Protein AF-A0A7S2GD21-F1 (afdb_monomer_lite)

pLDDT: mean 76.86, std 24.94, range [31.45, 98.62]

Secondary structure (DSSP, 8-state):
---PPPPPPPPPPPP--PPPPPPPPPPPP-----------TT-----------------S------SSTTTTGGGTS------------------S-PPPPPPHHHHHHHHHHHHHHHHHHHHHHHHHHHHHHHHHHHHHHHHHHHHHHHHHHHHHHHHHHHHHHHHHHHHHHHHHHHHHHHHHHHHHHHHHHHHHHHHHHHHHHHHHHHHHHHHHHHHHHHHHHHHHHHHHHHHHHHHHHHHHTT-

Radius of gyration: 64.69 Å; chains: 1; bounding box: 125×74×190 Å

Foldseek 3Di:
DDDDDDDDDDDDDDPDDDDPDDDDDDDDDPPDPPPDCPPPVPDPDDDDDPPDDDDDDPDDDDDPPPPDPVVVVVPPDDDDDPDDPPCPPDDPPPPPPDDDPDDPVVVVVVVVVVVVVVVVVVVVVVVVVVVVVVVVVVVVVVVVVVVVVVVVVVVVVVVVVVVVVVVVVVVVVVVVVVVVVVVVVV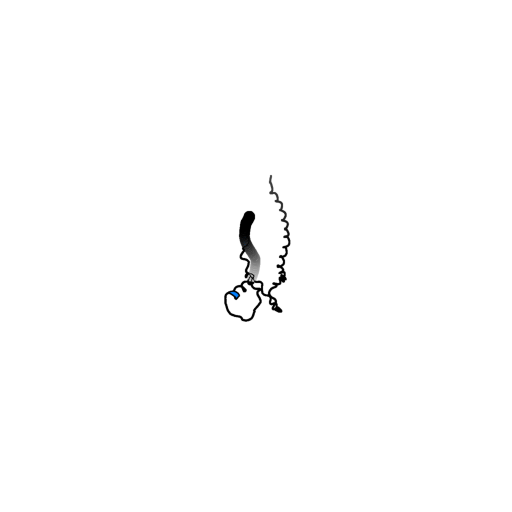VVVVVVVVVVVVVVVVVVVVVVVVVVVVVVVVVVVVVVVVVVVVVVVVVVVVVVVVVVVVD

Structure (mmCIF, N/CA/C/O backbone):
data_AF-A0A7S2GD21-F1
#
_entry.id   AF-A0A7S2GD21-F1
#
loop_
_atom_site.group_PDB
_atom_site.id
_atom_site.type_symbol
_atom_site.label_atom_id
_atom_site.label_alt_id
_atom_site.label_comp_id
_atom_site.label_asym_id
_atom_site.label_entity_id
_atom_site.label_seq_id
_atom_site.pdbx_PDB_ins_code
_atom_site.Cartn_x
_atom_site.Cartn_y
_atom_site.Cartn_z
_atom_site.occupancy
_atom_site.B_iso_or_equiv
_atom_site.auth_seq_id
_atom_site.auth_comp_id
_atom_site.auth_asym_id
_atom_site.auth_atom_id
_atom_site.pdbx_PDB_model_num
ATOM 1 N N . SER A 1 1 ? 5.387 38.180 21.134 1.00 51.25 1 SER A N 1
ATOM 2 C CA . SER A 1 1 ? 5.807 38.191 19.721 1.00 51.25 1 SER A CA 1
ATOM 3 C C . SER A 1 1 ? 5.868 36.769 19.200 1.00 51.25 1 SER A C 1
ATOM 5 O O . SER A 1 1 ? 6.850 36.080 19.433 1.00 51.25 1 SER A O 1
ATOM 7 N N . SER A 1 2 ? 4.778 36.293 18.600 1.00 45.91 2 SER A N 1
ATOM 8 C CA . SER A 1 2 ? 4.628 34.926 18.090 1.00 45.91 2 SER A CA 1
ATOM 9 C C . SER A 1 2 ? 4.586 34.954 16.564 1.00 45.91 2 SER A C 1
ATOM 11 O O . SER A 1 2 ? 3.575 35.303 15.957 1.00 45.91 2 SER A O 1
ATOM 13 N N . SER A 1 3 ? 5.708 34.603 15.943 1.00 60.44 3 SER A N 1
ATOM 14 C CA . SER A 1 3 ? 5.817 34.430 14.496 1.00 60.44 3 SER A CA 1
ATOM 15 C C . SER A 1 3 ? 5.179 33.095 14.113 1.00 60.44 3 SER A C 1
ATOM 17 O O . SER A 1 3 ? 5.802 32.042 14.232 1.00 60.44 3 SER A O 1
ATOM 19 N N . GLY A 1 4 ? 3.908 33.134 13.714 1.00 56.34 4 GLY A N 1
ATOM 20 C CA . GLY A 1 4 ? 3.199 31.971 13.184 1.00 56.34 4 GLY A CA 1
ATOM 21 C C . GLY A 1 4 ? 3.795 31.500 11.846 1.00 56.34 4 GLY A C 1
ATOM 22 O O . GLY A 1 4 ? 4.263 32.329 11.060 1.00 56.34 4 GLY A O 1
ATOM 23 N N . PRO A 1 5 ? 3.800 30.184 11.569 1.00 62.59 5 PRO A N 1
ATOM 24 C CA . PRO A 1 5 ? 4.332 29.634 10.327 1.00 62.59 5 PRO A CA 1
ATOM 25 C C . PRO A 1 5 ? 3.480 30.071 9.129 1.00 62.59 5 PRO A C 1
ATOM 27 O O . PRO A 1 5 ? 2.259 29.919 9.126 1.00 62.59 5 PRO A O 1
ATOM 30 N N . GLN A 1 6 ? 4.133 30.617 8.100 1.00 60.12 6 GLN A N 1
ATOM 31 C CA . GLN A 1 6 ? 3.458 31.031 6.873 1.00 60.12 6 GLN A CA 1
ATOM 32 C C . GLN A 1 6 ? 2.960 29.824 6.053 1.00 60.12 6 GLN A C 1
ATOM 34 O O . GLN A 1 6 ? 3.672 28.820 5.940 1.00 60.12 6 GLN A O 1
ATOM 39 N N . PRO A 1 7 ? 1.770 29.920 5.431 1.00 60.91 7 PRO A N 1
ATOM 40 C CA . PRO A 1 7 ? 1.244 28.889 4.547 1.00 60.91 7 PRO A CA 1
ATOM 41 C C . PRO A 1 7 ? 2.058 28.827 3.248 1.00 60.91 7 PRO A C 1
ATOM 43 O O . PRO A 1 7 ? 2.243 29.824 2.553 1.00 60.91 7 PRO A O 1
ATOM 46 N N . ARG A 1 8 ? 2.542 27.630 2.899 1.00 60.91 8 ARG A N 1
ATOM 47 C CA . ARG A 1 8 ? 3.181 27.376 1.603 1.00 60.91 8 ARG A CA 1
ATOM 48 C C . ARG A 1 8 ? 2.111 27.321 0.514 1.00 60.91 8 ARG A C 1
ATOM 50 O O . ARG A 1 8 ? 1.242 26.453 0.546 1.00 60.91 8 ARG A O 1
ATOM 57 N N . SER A 1 9 ? 2.207 28.235 -0.449 1.00 62.72 9 SER A N 1
ATOM 58 C CA . SER A 1 9 ? 1.387 28.271 -1.660 1.00 62.72 9 SER A CA 1
ATOM 59 C C . SER A 1 9 ? 1.381 26.916 -2.370 1.00 62.72 9 SER A C 1
ATOM 61 O O . SER A 1 9 ? 2.433 26.373 -2.714 1.00 62.72 9 SER A O 1
ATOM 63 N N . ALA A 1 10 ? 0.180 26.382 -2.588 1.00 54.50 10 ALA A N 1
ATOM 64 C CA . ALA A 1 10 ? -0.052 25.169 -3.354 1.00 54.50 10 ALA A CA 1
ATOM 65 C C . ALA A 1 10 ? 0.430 25.371 -4.798 1.00 54.50 10 ALA A C 1
ATOM 67 O O . ALA A 1 10 ? -0.074 26.225 -5.527 1.00 54.50 10 ALA A O 1
ATOM 68 N N . ALA A 1 11 ? 1.438 24.596 -5.194 1.00 62.72 11 ALA A N 1
ATOM 69 C CA . ALA A 1 11 ? 1.959 24.592 -6.549 1.00 62.72 11 ALA A CA 1
ATOM 70 C C . ALA A 1 11 ? 0.881 24.101 -7.527 1.00 62.72 11 ALA A C 1
ATOM 72 O O . ALA A 1 11 ? 0.296 23.032 -7.344 1.00 62.72 11 ALA A O 1
ATOM 73 N N . SER A 1 12 ? 0.630 24.890 -8.571 1.00 61.72 12 SER A N 1
ATOM 74 C CA . SER A 1 12 ? -0.295 24.560 -9.654 1.00 61.72 12 SER A CA 1
ATOM 75 C C . SER A 1 12 ? 0.037 23.198 -10.290 1.00 61.72 12 SER A C 1
ATOM 77 O O . SER A 1 12 ? 1.213 22.906 -10.527 1.00 61.72 12 SER A O 1
ATOM 79 N N . PRO A 1 13 ? -0.970 22.366 -10.618 1.00 65.31 13 PRO A N 1
ATOM 80 C CA . PRO A 1 13 ? -0.744 21.055 -11.215 1.00 65.31 13 PRO A CA 1
ATOM 81 C C . PRO A 1 13 ? -0.120 21.179 -12.617 1.00 65.31 13 PRO A C 1
ATOM 83 O O . PRO A 1 13 ? -0.496 22.070 -13.390 1.00 65.31 13 PRO A O 1
ATOM 86 N N . PRO A 1 14 ? 0.816 20.288 -12.994 1.00 66.44 14 PRO A N 1
ATOM 87 C CA . PRO A 1 14 ? 1.427 20.323 -14.314 1.00 66.44 14 PRO A CA 1
ATOM 88 C C . PRO A 1 14 ? 0.379 20.025 -15.391 1.00 66.44 14 PRO A C 1
ATOM 90 O O . PRO A 1 14 ? -0.316 19.006 -15.359 1.00 66.44 14 PRO A O 1
ATOM 93 N N . ARG A 1 15 ? 0.282 20.917 -16.383 1.00 61.75 15 ARG A N 1
ATOM 94 C CA . ARG A 1 15 ? -0.528 20.711 -17.590 1.00 61.75 15 ARG A CA 1
ATOM 95 C C . ARG A 1 15 ? -0.093 19.411 -18.275 1.00 61.75 15 ARG A C 1
ATOM 97 O O . ARG A 1 15 ? 1.054 19.287 -18.706 1.00 61.75 15 ARG A O 1
ATOM 104 N N . ARG A 1 16 ? -1.024 18.458 -18.406 1.00 59.78 16 ARG A N 1
ATOM 105 C CA . ARG A 1 16 ? -0.878 17.257 -19.243 1.00 59.78 16 ARG A CA 1
ATOM 106 C C . ARG A 1 16 ? -0.488 17.689 -20.659 1.00 59.78 16 ARG A C 1
ATOM 108 O O . ARG A 1 16 ? -1.300 18.268 -21.375 1.00 59.78 16 ARG A O 1
ATOM 115 N N . ARG A 1 17 ? 0.752 17.405 -21.065 1.00 61.22 17 ARG A N 1
ATOM 116 C CA . ARG A 1 17 ? 1.150 17.456 -22.475 1.00 61.22 17 ARG A CA 1
ATOM 117 C C . ARG A 1 17 ? 0.470 16.293 -23.185 1.00 61.22 17 ARG A C 1
ATOM 119 O O . ARG A 1 17 ? 0.849 15.140 -22.996 1.00 61.22 17 ARG A O 1
ATOM 126 N N . SER A 1 18 ? -0.550 16.612 -23.970 1.00 52.28 18 SER A N 1
ATOM 127 C CA . SER A 1 18 ? -1.154 15.713 -24.947 1.00 52.28 18 SER A CA 1
ATOM 128 C C . SER A 1 18 ? -0.050 15.177 -25.856 1.00 52.28 18 SER A C 1
ATOM 130 O O . SER A 1 18 ? 0.642 15.949 -26.521 1.00 52.28 18 SER A O 1
ATOM 132 N N . SER A 1 19 ? 0.171 13.866 -25.836 1.00 53.19 19 SER A N 1
ATOM 133 C CA . SER A 1 19 ? 1.100 13.215 -26.755 1.00 53.19 19 SER A CA 1
ATOM 134 C C . SER A 1 19 ? 0.619 13.442 -28.195 1.00 53.19 19 SER A C 1
ATOM 136 O O . SER A 1 19 ? -0.579 13.291 -28.445 1.00 53.19 19 SER A O 1
ATOM 138 N N . PRO A 1 20 ? 1.499 13.806 -29.144 1.00 63.81 20 PRO A N 1
ATOM 139 C CA . PRO A 1 20 ? 1.108 13.893 -30.544 1.00 63.81 20 PRO A CA 1
ATOM 140 C C . PRO A 1 20 ? 0.661 12.508 -31.051 1.00 63.81 20 PRO A C 1
ATOM 142 O O . PRO A 1 20 ? 1.196 11.490 -30.594 1.00 63.81 20 PRO A O 1
ATOM 145 N N . PRO A 1 21 ? -0.323 12.442 -31.966 1.00 59.91 21 PRO A N 1
ATOM 146 C CA . PRO A 1 21 ? -0.794 11.180 -32.522 1.00 59.91 21 PRO A CA 1
ATOM 147 C C . PRO A 1 21 ? 0.364 10.437 -33.198 1.00 59.91 21 PRO A C 1
ATOM 149 O O . PRO A 1 21 ? 1.167 11.033 -33.917 1.00 59.91 21 PRO A O 1
ATOM 152 N N . ARG A 1 22 ? 0.463 9.126 -32.943 1.00 64.81 22 ARG A N 1
ATOM 153 C CA . ARG A 1 22 ? 1.437 8.249 -33.606 1.00 64.81 22 ARG A CA 1
ATOM 154 C C . ARG A 1 22 ? 1.223 8.327 -35.115 1.00 64.81 22 ARG A C 1
ATOM 156 O O . ARG A 1 22 ? 0.133 8.019 -35.590 1.00 64.81 22 ARG A O 1
ATOM 163 N N . SER A 1 23 ? 2.269 8.695 -35.850 1.00 66.81 23 SER A N 1
ATOM 164 C CA . SER A 1 23 ? 2.296 8.577 -37.306 1.00 66.81 23 SER A CA 1
ATOM 165 C C . SER A 1 23 ? 1.925 7.144 -37.713 1.00 66.81 23 SER A C 1
ATOM 167 O O . SER A 1 23 ? 2.427 6.199 -37.089 1.00 66.81 23 SER A O 1
ATOM 169 N N . PRO A 1 24 ? 1.056 6.951 -38.720 1.00 67.31 24 PRO A N 1
ATOM 170 C CA . PRO A 1 24 ? 0.731 5.619 -39.207 1.00 67.31 24 PRO A CA 1
ATOM 171 C C . PRO A 1 24 ? 1.996 4.925 -39.740 1.00 67.31 24 PRO A C 1
ATOM 173 O O . PRO A 1 24 ? 2.905 5.599 -40.238 1.00 67.31 24 PRO A O 1
ATOM 176 N N . PRO A 1 25 ? 2.085 3.588 -39.630 1.00 58.72 25 PRO A N 1
ATOM 177 C CA . PRO A 1 25 ? 3.208 2.843 -40.182 1.00 58.72 25 PRO A CA 1
ATOM 178 C C . PRO A 1 25 ? 3.296 3.058 -41.704 1.00 58.72 25 PRO A C 1
ATOM 180 O O . PRO A 1 25 ? 2.260 3.194 -42.363 1.00 58.72 25 PRO A O 1
ATOM 183 N N . PRO A 1 26 ? 4.511 3.091 -42.280 1.00 53.09 26 PRO A N 1
ATOM 184 C CA . PRO A 1 26 ? 4.675 3.216 -43.721 1.00 53.09 26 PRO A CA 1
ATOM 185 C C . PRO A 1 26 ? 4.007 2.031 -44.442 1.00 53.09 26 PRO A C 1
ATOM 187 O O . PRO A 1 26 ? 4.029 0.909 -43.924 1.00 53.09 26 PRO A O 1
ATOM 190 N N . PRO A 1 27 ? 3.415 2.249 -45.631 1.00 49.94 27 PRO A N 1
ATOM 191 C CA . PRO A 1 27 ? 2.829 1.166 -46.408 1.00 49.94 27 PRO A CA 1
ATOM 192 C C . PRO A 1 27 ? 3.905 0.140 -46.808 1.00 49.94 27 PRO A C 1
ATOM 194 O O . PRO A 1 27 ? 5.068 0.512 -47.000 1.00 49.94 27 PRO A O 1
ATOM 197 N N . PRO A 1 28 ? 3.540 -1.146 -46.968 1.00 42.38 28 PRO A N 1
ATOM 198 C CA . PRO A 1 28 ? 4.475 -2.161 -47.435 1.00 42.38 28 PRO A CA 1
ATOM 199 C C . PRO A 1 28 ? 5.015 -1.791 -48.828 1.00 42.38 28 PRO A C 1
ATOM 201 O O . PRO A 1 28 ? 4.283 -1.207 -49.638 1.00 42.38 28 PRO A O 1
ATOM 204 N N . PRO A 1 29 ? 6.279 -2.129 -49.139 1.00 41.91 29 PRO A N 1
ATOM 205 C CA . PRO A 1 29 ? 6.869 -1.828 -50.434 1.00 41.91 29 PRO A CA 1
ATOM 206 C C . PRO A 1 29 ? 6.054 -2.503 -51.542 1.00 41.91 29 PRO A C 1
ATOM 208 O O . PRO A 1 29 ? 5.931 -3.727 -51.596 1.00 41.91 29 PRO A O 1
ATOM 211 N N . ARG A 1 30 ? 5.485 -1.696 -52.444 1.00 36.28 30 ARG A N 1
ATOM 212 C CA . ARG A 1 30 ? 4.858 -2.196 -53.669 1.00 36.28 30 ARG A CA 1
ATOM 213 C C . ARG A 1 30 ? 5.952 -2.781 -54.559 1.00 36.28 30 ARG A C 1
ATOM 215 O O . ARG A 1 30 ? 6.777 -2.042 -55.090 1.00 36.28 30 ARG A O 1
ATOM 222 N N . CYS A 1 31 ? 5.950 -4.099 -54.742 1.00 35.28 31 CYS A N 1
ATOM 223 C CA . CYS A 1 31 ? 6.737 -4.746 -55.785 1.00 35.28 31 CYS A CA 1
ATOM 224 C C . CYS A 1 31 ? 6.185 -4.305 -57.145 1.00 35.28 31 CYS A C 1
ATOM 226 O O . CYS A 1 31 ? 5.195 -4.852 -57.631 1.00 35.28 31 CYS A O 1
ATOM 228 N N . TYR A 1 32 ? 6.804 -3.297 -57.756 1.00 40.28 32 TYR A N 1
ATOM 229 C CA . TYR A 1 32 ? 6.581 -3.020 -59.166 1.00 40.28 32 TYR A CA 1
ATOM 230 C C . TYR A 1 32 ? 7.045 -4.244 -59.953 1.00 40.28 32 TYR A C 1
ATOM 232 O O . TYR A 1 32 ? 8.210 -4.638 -59.887 1.00 40.28 32 TYR A O 1
ATOM 240 N N . ALA A 1 33 ? 6.111 -4.871 -60.666 1.00 38.81 33 ALA A N 1
ATOM 241 C CA . ALA A 1 33 ? 6.430 -5.873 -61.663 1.00 38.81 33 ALA A CA 1
ATOM 242 C C . ALA A 1 33 ? 7.347 -5.212 -62.698 1.00 38.81 33 ALA A C 1
ATOM 244 O O . ALA A 1 33 ? 6.906 -4.385 -63.495 1.00 38.81 33 ALA A O 1
ATOM 245 N N . ALA A 1 34 ? 8.636 -5.541 -62.647 1.00 37.69 34 ALA A N 1
ATOM 246 C CA . ALA A 1 34 ? 9.597 -5.155 -63.661 1.00 37.69 34 ALA A CA 1
ATOM 247 C C . ALA A 1 34 ? 9.225 -5.869 -64.969 1.00 37.69 34 ALA A C 1
ATOM 249 O O . ALA A 1 34 ? 9.688 -6.967 -65.265 1.00 37.69 34 ALA A O 1
ATOM 250 N N . HIS A 1 35 ? 8.344 -5.256 -65.752 1.00 39.44 35 HIS A N 1
ATOM 251 C CA . HIS A 1 35 ? 8.185 -5.582 -67.158 1.00 39.44 35 HIS A CA 1
ATOM 252 C C . HIS A 1 35 ? 9.312 -4.899 -67.932 1.00 39.44 35 HIS A C 1
ATOM 254 O O . HIS A 1 35 ? 9.131 -3.821 -68.487 1.00 39.44 35 HIS A O 1
ATOM 260 N N . SER A 1 36 ? 10.484 -5.531 -67.990 1.00 35.12 36 SER A N 1
ATOM 261 C CA . SER A 1 36 ? 11.456 -5.255 -69.047 1.00 35.12 36 SER A CA 1
ATOM 262 C C . SER A 1 36 ? 11.524 -6.466 -69.984 1.00 35.12 36 SER A C 1
ATOM 264 O O . SER A 1 36 ? 12.067 -7.511 -69.631 1.00 35.12 36 SER A O 1
ATOM 266 N N . PRO A 1 37 ? 10.969 -6.385 -71.205 1.00 42.56 37 PRO A N 1
ATOM 267 C CA . PRO A 1 37 ? 11.250 -7.363 -72.235 1.00 42.56 37 PRO A CA 1
ATOM 268 C C . PRO A 1 37 ? 12.523 -6.917 -72.959 1.00 42.56 37 PRO A C 1
ATOM 270 O O . PRO A 1 37 ? 12.470 -6.471 -74.106 1.00 42.56 37 PRO A O 1
ATOM 273 N N . THR A 1 38 ? 13.689 -7.019 -72.318 1.00 39.88 38 THR A N 1
ATOM 274 C CA . THR A 1 38 ? 14.958 -6.986 -73.058 1.00 39.88 38 THR A CA 1
ATOM 275 C C . THR A 1 38 ? 15.085 -8.304 -73.809 1.00 39.88 38 THR A C 1
ATOM 277 O O . THR A 1 38 ? 15.641 -9.294 -73.344 1.00 39.88 38 THR A O 1
ATOM 280 N N . LYS A 1 39 ? 14.473 -8.315 -74.996 1.00 36.88 39 LYS A N 1
ATOM 281 C CA . LYS A 1 39 ? 14.571 -9.370 -75.999 1.00 36.88 39 LYS A CA 1
ATOM 282 C C . LYS A 1 39 ? 16.049 -9.647 -76.281 1.00 36.88 39 LYS A C 1
ATOM 284 O O . LYS A 1 39 ? 16.692 -8.890 -77.004 1.00 36.88 39 LYS A O 1
ATOM 289 N N . CYS A 1 40 ? 16.570 -10.755 -75.764 1.00 31.45 40 CYS A N 1
ATOM 290 C CA . CYS A 1 40 ? 17.788 -11.345 -76.294 1.00 31.45 40 CYS A CA 1
ATOM 291 C C . CYS A 1 40 ? 17.477 -11.807 -77.727 1.00 31.45 40 CYS A C 1
ATOM 293 O O . CYS A 1 40 ? 16.689 -12.730 -77.940 1.00 31.45 40 CYS A O 1
ATOM 295 N N . ARG A 1 41 ? 18.035 -11.116 -78.727 1.00 40.06 41 ARG A N 1
ATOM 296 C CA . ARG A 1 41 ? 17.774 -11.311 -80.169 1.00 40.06 41 ARG A CA 1
ATOM 297 C C . ARG A 1 41 ? 18.340 -12.629 -80.742 1.00 40.06 41 ARG A C 1
ATOM 299 O O . ARG A 1 41 ? 18.491 -12.731 -81.953 1.00 40.06 41 ARG A O 1
ATOM 306 N N . GLY A 1 42 ? 18.636 -13.622 -79.899 1.00 38.16 42 GLY A N 1
ATOM 307 C CA . GLY A 1 42 ? 19.274 -14.888 -80.284 1.00 38.16 42 GLY A CA 1
ATOM 308 C C . GLY A 1 42 ? 18.452 -16.163 -80.057 1.00 38.16 42 GLY A C 1
ATOM 309 O O . GLY A 1 42 ? 18.778 -17.182 -80.652 1.00 38.16 42 GLY A O 1
ATOM 310 N N . CYS A 1 43 ? 17.368 -16.139 -79.273 1.00 35.31 43 CYS A N 1
ATOM 311 C CA . CYS A 1 43 ? 16.572 -17.345 -78.993 1.00 35.31 43 CYS A CA 1
ATOM 312 C C . CYS A 1 43 ? 15.167 -17.218 -79.582 1.00 35.31 43 CYS A C 1
ATOM 314 O O . CYS A 1 43 ? 14.216 -16.815 -78.916 1.00 35.31 43 CYS A O 1
ATOM 316 N N . ARG A 1 44 ? 15.033 -17.544 -80.870 1.00 41.25 44 ARG A N 1
ATOM 317 C CA . ARG A 1 44 ? 13.744 -17.604 -81.565 1.00 41.25 44 ARG A CA 1
ATOM 318 C C . ARG A 1 44 ? 13.190 -19.032 -81.537 1.00 41.25 44 ARG A C 1
ATOM 320 O O . ARG A 1 44 ? 13.059 -19.638 -82.587 1.00 41.25 44 ARG A O 1
ATOM 327 N N . ALA A 1 45 ? 12.860 -19.572 -80.364 1.00 36.59 45 ALA A N 1
ATOM 328 C CA . ALA A 1 45 ? 11.982 -20.740 -80.257 1.00 36.59 45 ALA A CA 1
ATOM 329 C C . ALA A 1 45 ? 11.445 -20.914 -78.829 1.00 36.59 45 ALA A C 1
ATOM 331 O O . ALA A 1 45 ? 12.178 -20.762 -77.862 1.00 36.59 45 ALA A O 1
ATOM 332 N N . GLN A 1 46 ? 10.171 -21.307 -78.762 1.00 34.88 46 GLN A N 1
ATOM 333 C CA . GLN A 1 46 ? 9.365 -21.694 -77.597 1.00 34.88 46 GLN A CA 1
ATOM 334 C C . GLN A 1 46 ? 8.613 -20.570 -76.868 1.00 34.88 46 GLN A C 1
ATOM 336 O O . GLN A 1 46 ? 9.060 -19.948 -75.909 1.00 34.88 46 GLN A O 1
ATOM 341 N N . ARG A 1 47 ? 7.366 -20.382 -77.318 1.00 35.62 47 ARG A N 1
ATOM 342 C CA . ARG A 1 47 ? 6.278 -19.822 -76.516 1.00 35.62 47 ARG A CA 1
ATOM 343 C C . ARG A 1 47 ? 5.969 -20.800 -75.376 1.00 35.62 47 ARG A C 1
ATOM 345 O O . ARG A 1 47 ? 5.183 -21.721 -75.569 1.00 35.62 47 ARG A O 1
ATOM 352 N N . PHE A 1 48 ? 6.557 -20.602 -74.200 1.00 40.03 48 PHE A N 1
ATOM 353 C CA . PHE A 1 48 ? 6.040 -21.231 -72.986 1.00 40.03 48 PHE A CA 1
ATOM 354 C C . PHE A 1 48 ? 4.819 -20.451 -72.497 1.00 40.03 48 PHE A C 1
ATOM 356 O O . PHE A 1 48 ? 4.894 -19.277 -72.136 1.00 40.03 48 PHE A O 1
ATOM 363 N N . ASN A 1 49 ? 3.669 -21.115 -72.543 1.00 37.56 49 ASN A N 1
ATOM 364 C CA . ASN A 1 49 ? 2.390 -20.594 -72.092 1.00 37.56 49 ASN A CA 1
ATOM 365 C C . ASN A 1 49 ? 2.334 -20.730 -70.559 1.00 37.56 49 ASN A C 1
ATOM 367 O O . ASN A 1 49 ? 1.906 -21.755 -70.037 1.00 37.56 49 ASN A O 1
ATOM 371 N N . TYR A 1 50 ? 2.810 -19.728 -69.815 1.00 40.44 50 TYR A N 1
ATOM 372 C CA . TYR A 1 50 ? 2.669 -19.701 -68.353 1.00 40.44 50 TYR A CA 1
ATOM 373 C C . TYR A 1 50 ? 1.247 -19.283 -67.967 1.00 40.44 50 TYR A C 1
ATOM 375 O O . TYR A 1 50 ? 0.994 -18.154 -67.548 1.00 40.44 50 TYR A O 1
ATOM 383 N N . ARG A 1 51 ? 0.299 -20.211 -68.104 1.00 37.31 51 ARG A N 1
ATOM 384 C CA . ARG A 1 51 ? -1.050 -20.094 -67.543 1.00 37.31 51 ARG A CA 1
ATOM 385 C C . ARG A 1 51 ? -1.148 -20.997 -66.314 1.00 37.31 51 ARG A C 1
ATOM 387 O O . ARG A 1 51 ? -1.785 -22.032 -66.372 1.00 37.31 51 ARG A O 1
ATOM 394 N N . ASN A 1 52 ? -0.432 -20.629 -65.249 1.00 37.19 52 ASN A N 1
ATOM 395 C CA . ASN A 1 52 ? -0.709 -21.018 -63.860 1.00 37.19 52 ASN A CA 1
ATOM 396 C C . ASN A 1 52 ? 0.254 -20.270 -62.927 1.00 37.19 52 ASN A C 1
ATOM 398 O O . ASN A 1 52 ? 1.436 -20.591 -62.836 1.00 37.19 52 ASN A O 1
ATOM 402 N N . LYS A 1 53 ? -0.250 -19.228 -62.255 1.00 38.34 53 LYS A N 1
ATOM 403 C CA . LYS A 1 53 ? 0.462 -18.539 -61.174 1.00 38.34 53 LYS A CA 1
ATOM 404 C C . LYS A 1 53 ? 0.184 -19.282 -59.868 1.00 38.34 53 LYS A C 1
ATOM 406 O O . LYS A 1 53 ? -0.886 -19.113 -59.295 1.00 38.34 53 LYS A O 1
ATOM 411 N N . VAL A 1 54 ? 1.153 -20.052 -59.386 1.00 36.81 54 VAL A N 1
ATOM 412 C CA . VAL A 1 54 ? 1.259 -20.376 -57.957 1.00 36.81 54 VAL A CA 1
ATOM 413 C C . VAL A 1 54 ? 2.099 -19.262 -57.320 1.00 36.81 54 VAL A C 1
ATOM 415 O O . VAL A 1 54 ? 3.181 -18.967 -57.836 1.00 36.81 54 VAL A O 1
ATOM 418 N N . PRO A 1 55 ? 1.634 -18.577 -56.262 1.00 37.25 55 PRO A N 1
ATOM 419 C CA . PRO A 1 55 ? 2.438 -17.560 -55.599 1.00 37.25 55 PRO A CA 1
ATOM 420 C C . PRO A 1 55 ? 3.559 -18.238 -54.802 1.00 37.25 55 PRO A C 1
ATOM 422 O O . PRO A 1 55 ? 3.335 -18.760 -53.714 1.00 37.25 55 PRO A O 1
ATOM 425 N N . HIS A 1 56 ? 4.780 -18.234 -55.340 1.00 37.03 56 HIS A N 1
ATOM 426 C CA . HIS A 1 56 ? 5.963 -18.566 -54.553 1.00 37.03 56 HIS A CA 1
ATOM 427 C C . HIS A 1 56 ? 6.271 -17.411 -53.598 1.00 37.03 56 HIS A C 1
ATOM 429 O O . HIS A 1 56 ? 6.452 -16.264 -54.010 1.00 37.03 56 HIS A O 1
ATOM 435 N N . THR A 1 57 ? 6.312 -17.730 -52.307 1.00 33.59 57 THR A N 1
ATOM 436 C CA . THR A 1 57 ? 6.756 -16.844 -51.234 1.00 33.59 57 THR A CA 1
ATOM 437 C C . THR A 1 57 ? 8.175 -16.368 -51.517 1.00 33.59 57 THR A C 1
ATOM 439 O O . THR A 1 57 ? 9.086 -17.170 -51.725 1.00 33.59 57 THR A O 1
ATOM 442 N N . CYS A 1 58 ? 8.354 -15.051 -51.532 1.00 34.62 58 CYS A N 1
ATOM 443 C CA . CYS A 1 58 ? 9.634 -14.390 -51.730 1.00 34.62 58 CYS A CA 1
ATOM 444 C C . CYS A 1 58 ? 10.473 -14.525 -50.447 1.00 34.62 58 CYS A C 1
ATOM 446 O O . CYS A 1 58 ? 10.547 -13.608 -49.631 1.00 34.62 58 CYS A O 1
ATOM 448 N N . SER A 1 59 ? 11.055 -15.704 -50.232 1.00 35.38 59 SER A N 1
ATOM 449 C CA . SER A 1 59 ? 12.069 -15.924 -49.205 1.00 35.38 59 SER A CA 1
ATOM 450 C C . SER A 1 59 ? 13.392 -15.370 -49.727 1.00 35.38 59 SER A C 1
ATOM 452 O O 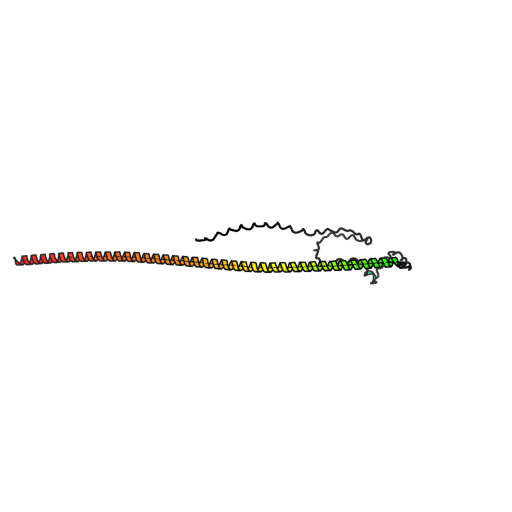. SER A 1 59 ? 13.972 -15.889 -50.680 1.00 35.38 59 SER A O 1
ATOM 454 N N . LEU A 1 60 ? 13.846 -14.286 -49.107 1.00 38.34 60 LEU A N 1
ATOM 455 C CA . LEU A 1 60 ? 15.187 -13.730 -49.245 1.00 38.34 60 LEU A CA 1
ATOM 456 C C . LEU A 1 60 ? 16.256 -14.831 -49.139 1.00 38.34 60 LEU A C 1
ATOM 458 O O . LEU A 1 60 ? 16.248 -15.604 -48.184 1.00 38.34 60 LEU A O 1
ATOM 462 N N . GLY A 1 61 ? 17.209 -14.844 -50.078 1.00 37.78 61 GLY A N 1
ATOM 463 C CA . GLY A 1 61 ? 18.522 -15.448 -49.833 1.00 37.78 61 GLY A CA 1
ATOM 464 C C . GLY A 1 61 ? 19.039 -16.502 -50.812 1.00 37.78 61 GLY A C 1
ATOM 465 O O . GLY A 1 61 ? 19.696 -17.428 -50.355 1.00 37.78 61 GLY A O 1
ATOM 466 N N . LYS A 1 62 ? 18.827 -16.383 -52.133 1.00 37.38 62 LYS A N 1
ATOM 467 C CA . LYS A 1 62 ? 19.735 -16.988 -53.137 1.00 37.38 62 LYS A CA 1
ATOM 468 C C . LYS A 1 62 ? 19.871 -16.065 -54.356 1.00 37.38 62 LYS A C 1
ATOM 470 O O . LYS A 1 62 ? 18.843 -15.656 -54.896 1.00 37.38 62 LYS A O 1
ATOM 475 N N . PRO A 1 63 ? 21.089 -15.718 -54.813 1.00 44.69 63 PRO A N 1
ATOM 476 C CA . PRO A 1 63 ? 21.245 -14.953 -56.041 1.00 44.69 63 PRO A CA 1
ATOM 477 C C . PRO A 1 63 ? 20.825 -15.815 -57.238 1.00 44.69 63 PRO A C 1
ATOM 479 O O . PRO A 1 63 ? 21.469 -16.809 -57.570 1.00 44.69 63 PRO A O 1
ATOM 482 N N . MET A 1 64 ? 19.744 -15.412 -57.909 1.00 42.38 64 MET A N 1
ATOM 483 C CA . MET A 1 64 ? 19.475 -15.814 -59.286 1.00 42.38 64 MET A CA 1
ATOM 484 C C . MET A 1 64 ? 20.512 -15.150 -60.198 1.00 42.38 64 MET A C 1
ATOM 486 O O . MET A 1 64 ? 20.279 -14.089 -60.763 1.00 42.38 64 MET A O 1
ATOM 490 N N . TYR A 1 65 ? 21.671 -15.790 -60.321 1.00 46.31 65 TYR A N 1
ATOM 491 C CA . TYR A 1 65 ? 22.602 -15.625 -61.435 1.00 46.31 65 TYR A CA 1
ATOM 492 C C . TYR A 1 65 ? 22.959 -17.024 -61.956 1.00 46.31 65 TYR A C 1
ATOM 494 O O . TYR A 1 65 ? 24.083 -17.498 -61.870 1.00 46.31 65 TYR A O 1
ATOM 502 N N . MET A 1 66 ? 21.950 -17.721 -62.475 1.00 47.44 66 MET A N 1
ATOM 503 C CA . MET A 1 66 ? 22.125 -18.887 -63.345 1.00 47.44 66 MET A CA 1
ATOM 504 C C . MET A 1 66 ? 21.581 -18.497 -64.715 1.00 47.44 66 MET A C 1
ATOM 506 O O . MET A 1 66 ? 20.455 -18.805 -65.085 1.00 47.44 66 MET A O 1
ATOM 510 N N . GLY A 1 67 ? 22.378 -17.713 -65.431 1.00 45.19 67 GLY A N 1
ATOM 511 C CA . GLY A 1 67 ? 22.040 -17.186 -66.746 1.00 45.19 67 GLY A CA 1
ATOM 512 C C . GLY A 1 67 ? 23.305 -16.764 -67.469 1.00 45.19 67 GLY A C 1
ATOM 513 O O . GLY A 1 67 ? 23.529 -15.573 -67.617 1.00 45.19 67 GLY A O 1
ATOM 514 N N . CYS A 1 68 ? 24.149 -17.759 -67.782 1.00 41.44 68 CYS A N 1
ATOM 515 C CA . CYS A 1 68 ? 25.149 -17.810 -68.871 1.00 41.44 68 CYS A CA 1
ATOM 516 C C . CYS A 1 68 ? 26.281 -18.836 -68.635 1.00 41.44 68 CYS A C 1
ATOM 518 O O . CYS A 1 68 ? 27.159 -18.950 -69.477 1.00 41.44 68 CYS A O 1
ATOM 520 N N . ALA A 1 69 ? 26.256 -19.649 -67.570 1.00 40.38 69 ALA A N 1
ATOM 521 C CA . ALA A 1 69 ? 27.231 -20.742 -67.395 1.00 40.38 69 ALA A CA 1
ATOM 522 C C . ALA A 1 69 ? 26.876 -22.039 -68.166 1.00 40.38 69 ALA A C 1
ATOM 524 O O . ALA A 1 69 ? 27.692 -22.951 -68.265 1.00 40.38 69 ALA A O 1
ATOM 525 N N . ALA A 1 70 ? 25.677 -22.133 -68.757 1.00 40.34 70 ALA A N 1
ATOM 526 C CA . ALA A 1 70 ? 25.232 -23.323 -69.494 1.00 40.34 70 ALA A CA 1
ATOM 527 C C . ALA A 1 70 ? 25.729 -23.395 -70.956 1.00 40.34 70 ALA A C 1
ATOM 529 O O . ALA A 1 70 ? 25.571 -24.430 -71.595 1.00 40.34 70 ALA A O 1
ATOM 530 N N . CYS A 1 71 ? 26.368 -22.343 -71.486 1.00 40.97 71 CYS A N 1
ATOM 531 C CA . CYS A 1 71 ? 26.971 -22.379 -72.828 1.00 40.97 71 CYS A CA 1
ATOM 532 C C . CYS A 1 71 ? 28.452 -22.799 -72.832 1.00 40.97 71 CYS A C 1
ATOM 534 O O . CYS A 1 71 ? 28.963 -23.195 -73.879 1.00 40.97 71 CYS A O 1
ATOM 536 N N . GLU A 1 72 ? 29.144 -22.769 -71.689 1.00 41.47 72 GLU A N 1
ATOM 537 C CA . GLU A 1 72 ? 30.553 -23.192 -71.620 1.00 41.47 72 GLU A CA 1
ATOM 538 C C . GLU A 1 72 ? 30.723 -24.687 -71.320 1.00 41.47 72 GLU A C 1
ATOM 540 O O . GLU A 1 72 ? 31.712 -25.282 -71.743 1.00 41.47 72 GLU A O 1
ATOM 545 N N . TYR A 1 73 ? 29.735 -25.340 -70.699 1.00 45.78 73 TYR A N 1
ATOM 546 C CA . TYR A 1 73 ? 29.808 -26.782 -70.428 1.00 45.78 73 TYR A CA 1
ATOM 547 C C . TYR A 1 73 ? 29.402 -27.673 -71.614 1.00 45.78 73 TYR A C 1
ATOM 549 O O . TYR A 1 73 ? 29.810 -28.830 -71.673 1.00 45.78 73 TYR A O 1
ATOM 557 N N . ALA A 1 74 ? 28.683 -27.137 -72.606 1.00 44.41 74 ALA A N 1
ATOM 558 C CA . ALA A 1 74 ? 28.328 -27.870 -73.826 1.00 44.41 74 ALA A CA 1
ATOM 559 C C . ALA A 1 74 ? 29.481 -27.970 -74.849 1.00 44.41 74 ALA A C 1
ATOM 561 O O . ALA A 1 74 ? 29.367 -28.707 -75.822 1.00 44.41 74 ALA A O 1
ATOM 562 N N . ASN A 1 75 ? 30.599 -27.263 -74.632 1.00 46.84 75 ASN A N 1
ATOM 563 C CA . ASN A 1 75 ? 31.747 -27.261 -75.550 1.00 46.84 75 ASN A CA 1
ATOM 564 C C . ASN A 1 75 ? 32.970 -28.048 -75.040 1.00 46.84 75 ASN A C 1
ATOM 566 O O . ASN A 1 75 ? 33.967 -28.129 -75.753 1.00 46.84 75 ASN A O 1
ATOM 570 N N . ARG A 1 76 ? 32.928 -28.637 -73.831 1.00 50.44 76 ARG A N 1
ATOM 571 C CA . ARG A 1 76 ? 34.056 -29.423 -73.278 1.00 50.44 76 ARG A CA 1
ATOM 572 C C . ARG A 1 76 ? 33.829 -30.931 -73.169 1.00 50.44 76 ARG A C 1
ATOM 574 O O . ARG A 1 76 ? 34.792 -31.649 -72.929 1.00 50.44 76 ARG A O 1
ATOM 581 N N . GLY A 1 77 ? 32.615 -31.427 -73.389 1.00 46.22 77 GLY A N 1
ATOM 582 C CA . GLY A 1 77 ? 32.324 -32.861 -73.411 1.00 46.22 77 GLY A CA 1
ATOM 583 C C . GLY A 1 77 ? 31.838 -33.284 -74.787 1.00 46.22 77 GLY A C 1
ATOM 584 O O . GLY A 1 77 ? 30.673 -33.079 -75.111 1.00 46.22 77 GLY A O 1
ATOM 585 N N . GLY A 1 78 ? 32.727 -33.849 -75.602 1.00 52.50 78 GLY A N 1
ATOM 586 C CA . GLY A 1 78 ? 32.366 -34.426 -76.890 1.00 52.50 78 GLY A CA 1
ATOM 587 C C . GLY A 1 78 ? 31.343 -35.548 -76.724 1.00 52.50 78 GLY A C 1
ATOM 588 O O . GLY A 1 78 ? 31.689 -36.640 -76.293 1.00 52.50 78 GLY A O 1
ATOM 589 N N . VAL A 1 79 ? 30.095 -35.285 -77.107 1.00 43.47 79 VAL A N 1
ATOM 590 C CA . VAL A 1 79 ? 29.113 -36.315 -77.453 1.00 43.47 79 VAL A CA 1
ATOM 591 C C . VAL A 1 79 ? 28.364 -35.808 -78.678 1.00 43.47 79 VAL A C 1
ATOM 593 O O . VAL A 1 79 ? 27.723 -34.758 -78.654 1.00 43.47 79 VAL A O 1
ATOM 596 N N . GLY A 1 80 ? 28.536 -36.526 -79.786 1.00 52.69 80 GLY A N 1
ATOM 597 C CA . GLY A 1 80 ? 28.007 -36.156 -81.086 1.00 52.69 80 GLY A CA 1
ATOM 598 C C . GLY A 1 80 ? 26.487 -36.048 -81.076 1.00 52.69 80 GLY A C 1
ATOM 599 O O . GLY A 1 80 ? 25.784 -37.012 -80.792 1.00 52.69 80 GLY A O 1
ATOM 600 N N . THR A 1 81 ? 25.983 -34.889 -81.484 1.00 46.09 81 THR A N 1
ATOM 601 C CA . THR A 1 81 ? 24.679 -34.801 -82.135 1.00 46.09 81 THR A CA 1
ATOM 602 C C . THR A 1 81 ? 24.916 -34.353 -83.568 1.00 46.09 81 THR A C 1
ATOM 604 O O . THR A 1 81 ? 25.332 -33.233 -83.863 1.00 46.09 81 THR A O 1
ATOM 607 N N . ALA A 1 82 ? 24.738 -35.312 -84.471 1.00 48.59 82 ALA A N 1
ATOM 608 C CA . ALA A 1 82 ? 24.696 -35.088 -85.897 1.00 48.59 82 ALA A CA 1
ATOM 609 C C . ALA A 1 82 ? 23.562 -34.108 -86.232 1.00 48.59 82 ALA A C 1
ATOM 611 O O . ALA A 1 82 ? 22.466 -34.203 -85.685 1.00 48.59 82 ALA A O 1
ATOM 612 N N . GLY A 1 83 ? 23.821 -33.200 -87.172 1.00 50.47 83 GLY A N 1
ATOM 613 C CA . GLY A 1 83 ? 22.758 -32.467 -87.857 1.00 50.47 83 GLY A CA 1
ATOM 614 C C . GLY A 1 83 ? 22.460 -31.066 -87.333 1.00 50.47 83 GLY A C 1
ATOM 615 O O . GLY A 1 83 ? 21.308 -30.736 -87.094 1.00 50.47 83 GLY A O 1
ATOM 616 N N . ASN A 1 84 ? 23.466 -30.196 -87.248 1.00 43.94 84 ASN A N 1
ATOM 617 C CA . ASN A 1 84 ? 23.233 -28.769 -87.478 1.00 43.94 84 ASN A CA 1
ATOM 618 C C . ASN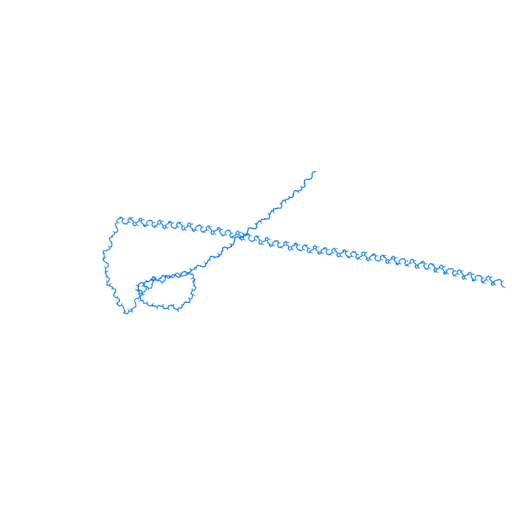 A 1 84 ? 24.475 -28.123 -88.094 1.00 43.94 84 ASN A C 1
ATOM 620 O O . ASN A 1 84 ? 25.316 -27.538 -87.417 1.00 43.94 84 ASN A O 1
ATOM 624 N N . ARG A 1 85 ? 24.583 -28.213 -89.426 1.00 47.72 85 ARG A N 1
ATOM 625 C CA . ARG A 1 85 ? 25.477 -27.350 -90.209 1.00 47.72 85 ARG A CA 1
ATOM 626 C C . ARG A 1 85 ? 24.860 -25.953 -90.269 1.00 47.72 85 ARG A C 1
ATOM 628 O O . ARG A 1 85 ? 24.370 -25.526 -91.306 1.00 47.72 85 ARG A O 1
ATOM 635 N N . HIS A 1 86 ? 24.842 -25.256 -89.137 1.00 47.59 86 HIS A N 1
ATOM 636 C CA . HIS A 1 86 ? 24.739 -23.808 -89.179 1.00 47.59 86 HIS A CA 1
ATOM 637 C C . HIS A 1 86 ? 26.064 -23.293 -89.723 1.00 47.59 86 HIS A C 1
ATOM 639 O O . HIS A 1 86 ? 27.129 -23.526 -89.152 1.00 47.59 86 HIS A O 1
ATOM 645 N N . SER A 1 87 ? 25.979 -22.652 -90.880 1.00 46.06 87 SER A N 1
ATOM 646 C CA . SER A 1 87 ? 27.061 -21.962 -91.558 1.00 46.06 87 SER A CA 1
ATOM 647 C C . SER A 1 87 ? 27.581 -20.839 -90.659 1.00 46.06 87 SER A C 1
ATOM 649 O O . SER A 1 87 ? 27.213 -19.680 -90.828 1.00 46.06 87 SER A O 1
ATOM 651 N N . CYS A 1 88 ? 28.432 -21.157 -89.683 1.00 41.06 88 CYS A N 1
ATOM 652 C CA . CYS A 1 88 ? 29.336 -20.159 -89.135 1.00 41.06 88 CYS A CA 1
ATOM 653 C C . CYS A 1 88 ? 30.153 -19.652 -90.331 1.00 41.06 88 CYS A C 1
ATOM 655 O O . CYS A 1 88 ? 30.832 -20.469 -90.966 1.00 41.06 88 CYS A O 1
ATOM 657 N N . PRO A 1 89 ? 30.058 -18.361 -90.710 1.00 52.34 89 PRO A N 1
ATOM 658 C CA . PRO A 1 89 ? 30.905 -17.827 -91.760 1.00 52.34 89 PRO A CA 1
ATOM 659 C C . PRO A 1 89 ? 32.338 -18.152 -91.360 1.00 52.34 89 PRO A C 1
ATOM 661 O O . PRO A 1 89 ? 32.756 -17.818 -90.249 1.00 52.34 89 PRO A O 1
ATOM 664 N N . ARG A 1 90 ? 33.040 -18.890 -92.232 1.00 46.84 90 ARG A N 1
ATOM 665 C CA . ARG A 1 90 ? 34.452 -19.241 -92.068 1.00 46.84 90 ARG A CA 1
ATOM 666 C C . ARG A 1 90 ? 35.164 -18.033 -91.484 1.00 46.84 90 ARG A C 1
ATOM 668 O O . ARG A 1 90 ? 35.152 -16.964 -92.098 1.00 46.84 90 ARG A O 1
ATOM 675 N N . GLY A 1 91 ? 35.700 -18.218 -90.278 1.00 47.12 91 GLY A N 1
ATOM 676 C CA . GLY A 1 91 ? 36.382 -17.177 -89.537 1.00 47.12 91 GLY A CA 1
ATOM 677 C C . GLY A 1 91 ? 37.347 -16.461 -90.463 1.00 47.12 91 GLY A C 1
ATOM 678 O O . GLY A 1 91 ? 38.280 -17.068 -90.992 1.00 47.12 91 GLY A O 1
ATOM 679 N N . ARG A 1 92 ? 37.117 -15.161 -90.672 1.00 51.84 92 ARG A N 1
ATOM 680 C CA . ARG A 1 92 ? 38.209 -14.290 -91.081 1.00 51.84 92 ARG A CA 1
ATOM 681 C C . ARG A 1 92 ? 39.225 -14.423 -89.963 1.00 51.84 92 ARG A C 1
ATOM 683 O O . ARG A 1 92 ? 38.969 -13.987 -88.844 1.00 51.84 92 ARG A O 1
ATOM 690 N N . ARG A 1 93 ? 40.320 -15.121 -90.258 1.00 48.88 93 ARG A N 1
ATOM 691 C CA . ARG A 1 93 ? 41.520 -15.157 -89.429 1.00 48.88 93 ARG A CA 1
ATOM 692 C C . ARG A 1 93 ? 41.791 -13.690 -89.075 1.00 48.88 93 ARG A C 1
ATOM 694 O O . ARG A 1 93 ? 41.983 -12.918 -90.018 1.00 48.88 93 ARG A O 1
ATOM 701 N N . PRO A 1 94 ? 41.673 -13.258 -87.804 1.00 52.72 94 PRO A N 1
ATOM 702 C CA . PRO A 1 94 ? 42.013 -11.886 -87.470 1.00 52.72 94 PRO A CA 1
ATOM 703 C C . PRO A 1 94 ? 43.433 -11.674 -87.986 1.00 52.72 94 PRO A C 1
ATOM 705 O O . PRO A 1 94 ? 44.312 -12.500 -87.727 1.00 52.72 94 PRO A O 1
ATOM 708 N N . SER A 1 95 ? 43.617 -10.658 -88.831 1.00 56.69 95 SER A N 1
ATOM 709 C CA . SER A 1 95 ? 44.938 -10.303 -89.333 1.00 56.69 95 SER A CA 1
ATOM 710 C C . SER A 1 95 ? 45.880 -10.224 -88.138 1.00 56.69 95 SER A C 1
ATOM 712 O O . SER A 1 95 ? 45.593 -9.519 -87.177 1.00 56.69 95 SER A O 1
ATOM 714 N N . ALA A 1 96 ? 46.997 -10.949 -88.200 1.00 55.34 96 ALA A N 1
ATOM 715 C CA . ALA A 1 96 ? 48.021 -11.004 -87.155 1.00 55.34 96 ALA A CA 1
ATOM 716 C C . ALA A 1 96 ? 48.740 -9.656 -86.922 1.00 55.34 96 ALA A C 1
ATOM 718 O O . ALA A 1 96 ? 49.679 -9.580 -86.135 1.00 55.34 96 ALA A O 1
ATOM 719 N N . ALA A 1 97 ? 48.294 -8.587 -87.586 1.00 57.81 97 ALA A N 1
ATOM 720 C CA . ALA A 1 97 ? 48.614 -7.222 -87.223 1.00 57.81 97 ALA A CA 1
ATOM 721 C C . ALA A 1 97 ? 47.818 -6.874 -85.958 1.00 57.81 97 ALA A C 1
ATOM 723 O O . ALA A 1 97 ? 46.687 -6.389 -86.026 1.00 57.81 97 ALA A O 1
ATOM 724 N N . GLY A 1 98 ? 48.400 -7.188 -84.797 1.00 62.31 98 GLY A N 1
ATOM 725 C CA . GLY A 1 98 ? 47.919 -6.664 -83.526 1.00 62.31 98 GLY A CA 1
ATOM 726 C C . GLY A 1 98 ? 47.794 -5.137 -83.601 1.00 62.31 98 GLY A C 1
ATOM 727 O O . GLY A 1 98 ? 48.503 -4.505 -84.391 1.00 62.31 98 GLY A O 1
ATOM 728 N N . PRO A 1 99 ? 46.876 -4.531 -82.830 1.00 72.50 99 PRO A N 1
ATOM 729 C CA . PRO A 1 99 ? 46.785 -3.080 -82.771 1.00 72.50 99 PRO A CA 1
ATOM 730 C C . PRO A 1 99 ? 48.175 -2.500 -82.471 1.00 72.50 99 PRO A C 1
ATOM 732 O O . PRO A 1 99 ? 48.909 -3.086 -81.665 1.00 72.50 99 PRO A O 1
ATOM 735 N N . PRO A 1 100 ? 48.565 -1.389 -83.122 1.00 76.00 100 PRO A N 1
ATOM 736 C CA . PRO A 1 100 ? 49.839 -0.756 -82.823 1.00 76.00 100 PRO A CA 1
ATOM 737 C C . PRO A 1 100 ? 49.892 -0.431 -81.323 1.00 76.00 100 PRO A C 1
ATOM 739 O O . PRO A 1 100 ? 48.854 -0.090 -80.740 1.00 76.00 100 PRO A O 1
ATOM 742 N N . PRO A 1 101 ? 51.066 -0.559 -80.679 1.00 81.38 101 PRO A N 1
ATOM 743 C CA . PRO A 1 101 ? 51.198 -0.214 -79.273 1.00 81.38 101 PRO A CA 1
ATOM 744 C C . PRO A 1 101 ? 50.746 1.237 -79.056 1.00 81.38 101 PRO A C 1
ATOM 746 O O . PRO A 1 101 ? 50.955 2.081 -79.937 1.00 81.38 101 PRO A O 1
ATOM 749 N N . PRO A 1 102 ? 50.114 1.541 -77.909 1.00 83.69 102 PRO A N 1
ATOM 750 C CA . PRO A 1 102 ? 49.705 2.902 -77.607 1.00 83.69 102 PRO A CA 1
ATOM 751 C C . PRO A 1 102 ? 50.923 3.825 -77.656 1.00 83.69 102 PRO A C 1
ATOM 753 O O . PRO A 1 102 ? 52.020 3.460 -77.224 1.00 83.69 102 PRO A O 1
ATOM 756 N N . SER A 1 103 ? 50.736 5.037 -78.176 1.00 92.88 103 SER A N 1
ATOM 757 C CA . SER A 1 103 ? 51.812 6.026 -78.156 1.00 92.88 103 SER A CA 1
ATOM 758 C C . SER A 1 103 ? 52.183 6.376 -76.704 1.00 92.88 103 SER A C 1
ATOM 760 O O . SER A 1 103 ? 51.332 6.276 -75.813 1.00 92.88 103 SER A O 1
ATOM 762 N N . PRO A 1 104 ? 53.415 6.845 -76.427 1.00 93.25 104 PRO A N 1
ATOM 763 C CA . PRO A 1 104 ? 53.825 7.223 -75.070 1.00 93.25 104 PRO A CA 1
ATOM 764 C C . PRO A 1 104 ? 52.846 8.192 -74.381 1.00 93.25 104 PRO A C 1
ATOM 766 O O . PRO A 1 104 ? 52.580 8.087 -73.185 1.00 93.25 104 PRO A O 1
ATOM 769 N N . THR A 1 105 ? 52.230 9.098 -75.147 1.00 91.94 105 THR A N 1
ATOM 770 C CA . THR A 1 105 ? 51.207 10.031 -74.656 1.00 91.94 105 THR A CA 1
ATOM 771 C C . THR A 1 105 ? 49.898 9.333 -74.267 1.00 91.94 105 THR A C 1
ATOM 773 O O . THR A 1 105 ? 49.278 9.709 -73.271 1.00 91.94 105 THR A O 1
ATOM 776 N N . GLN A 1 106 ? 49.473 8.312 -75.020 1.00 92.31 106 GLN A N 1
ATOM 777 C CA . GLN A 1 106 ? 48.291 7.504 -74.698 1.00 92.31 106 GLN A CA 1
ATOM 778 C C . GLN A 1 106 ? 48.528 6.642 -73.456 1.00 92.31 106 GLN A C 1
ATOM 780 O O . GLN A 1 106 ? 47.646 6.562 -72.602 1.00 92.31 106 GLN A O 1
ATOM 785 N N . GLN A 1 107 ? 49.730 6.077 -73.309 1.00 93.75 107 GLN A N 1
ATOM 786 C CA . GLN A 1 107 ? 50.110 5.327 -72.113 1.00 93.75 107 GLN A CA 1
ATOM 787 C C . GLN A 1 107 ? 50.090 6.226 -70.868 1.00 93.75 107 GLN A C 1
ATOM 789 O O . GLN A 1 107 ? 49.420 5.907 -69.890 1.00 93.75 107 GLN A O 1
ATOM 794 N N . ALA A 1 108 ? 50.690 7.420 -70.940 1.00 92.81 108 ALA A N 1
ATOM 795 C CA . ALA A 1 108 ? 50.655 8.383 -69.838 1.00 92.81 108 ALA A CA 1
ATOM 796 C C . ALA A 1 108 ? 49.224 8.845 -69.482 1.00 92.81 108 ALA A C 1
ATOM 798 O O . ALA A 1 108 ? 48.914 9.122 -68.320 1.00 92.81 108 ALA A O 1
ATOM 799 N N . ALA A 1 109 ? 48.321 8.943 -70.464 1.00 92.88 109 ALA A N 1
ATOM 800 C CA . ALA A 1 109 ? 46.910 9.233 -70.211 1.00 92.88 109 ALA A CA 1
ATOM 801 C C . ALA A 1 109 ? 46.194 8.065 -69.510 1.00 92.88 109 ALA A C 1
ATOM 803 O O . ALA A 1 109 ? 45.448 8.303 -68.556 1.00 92.88 109 ALA A O 1
ATOM 804 N N . ALA A 1 110 ? 46.456 6.825 -69.933 1.00 92.56 110 ALA A N 1
ATOM 805 C CA . ALA A 1 110 ? 45.928 5.623 -69.294 1.00 92.56 110 ALA A CA 1
ATOM 806 C C . ALA A 1 110 ? 46.427 5.482 -67.847 1.00 92.56 110 ALA A C 1
ATOM 808 O O . ALA A 1 110 ? 45.625 5.225 -66.949 1.00 92.56 110 ALA A O 1
ATOM 809 N N . ASP A 1 111 ? 47.708 5.756 -67.591 1.00 95.38 111 ASP A N 1
ATOM 810 C CA . ASP A 1 111 ? 48.296 5.681 -66.250 1.00 95.38 111 ASP A CA 1
ATOM 811 C C . ASP A 1 111 ? 47.692 6.728 -65.302 1.00 95.38 111 ASP A C 1
ATOM 813 O O . ASP A 1 111 ? 47.362 6.415 -64.155 1.00 95.38 111 ASP A O 1
ATOM 817 N N . ARG A 1 112 ? 47.451 7.959 -65.785 1.00 96.81 112 ARG A N 1
ATOM 818 C CA . ARG A 1 112 ? 46.739 8.997 -65.014 1.00 96.81 112 ARG A CA 1
ATOM 819 C C . ARG A 1 112 ? 45.290 8.613 -64.725 1.00 96.81 112 ARG A C 1
ATOM 821 O O . ARG A 1 112 ? 44.822 8.826 -63.607 1.00 96.81 112 ARG A O 1
ATOM 828 N N . ALA A 1 113 ? 44.583 8.029 -65.694 1.00 94.56 113 ALA A N 1
ATOM 829 C CA . ALA A 1 113 ? 43.219 7.546 -65.488 1.00 94.56 113 ALA A CA 1
ATOM 830 C C . ALA A 1 113 ? 43.175 6.399 -64.463 1.00 94.56 113 ALA A C 1
ATOM 832 O O . ALA A 1 113 ? 42.348 6.425 -63.550 1.00 94.56 113 ALA A O 1
ATOM 833 N N . ALA A 1 114 ? 44.104 5.444 -64.551 1.00 95.88 114 ALA A N 1
ATOM 834 C CA . ALA A 1 114 ? 44.229 4.345 -63.597 1.00 95.88 114 ALA A CA 1
ATOM 835 C C . ALA A 1 114 ? 44.605 4.842 -62.189 1.00 95.88 114 ALA A C 1
ATOM 837 O O . ALA A 1 114 ? 44.070 4.360 -61.190 1.00 95.88 114 ALA A O 1
ATOM 838 N N . ALA A 1 115 ? 45.492 5.836 -62.079 1.00 95.75 115 ALA A N 1
ATOM 839 C CA . ALA A 1 115 ? 45.810 6.486 -60.807 1.00 95.75 115 ALA A CA 1
ATOM 840 C C . ALA A 1 115 ? 44.586 7.201 -60.207 1.00 95.75 115 ALA A C 1
ATOM 842 O O . ALA A 1 115 ? 44.275 7.002 -59.034 1.00 95.75 115 ALA A O 1
ATOM 843 N N . ALA A 1 116 ? 43.836 7.958 -61.015 1.00 95.62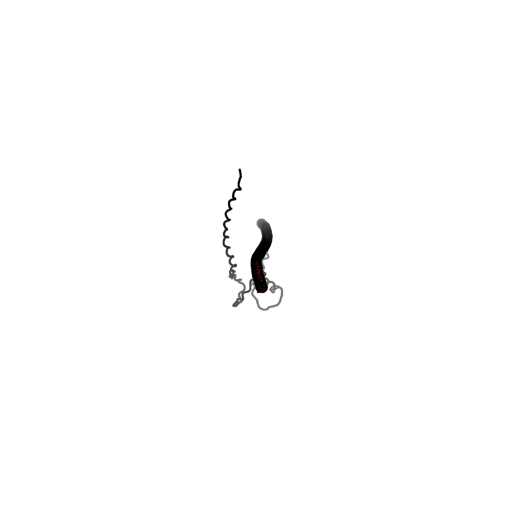 116 ALA A N 1
ATOM 844 C CA . ALA A 1 116 ? 42.620 8.638 -60.570 1.00 95.62 116 ALA A CA 1
ATOM 845 C C . ALA A 1 116 ? 41.530 7.654 -60.109 1.00 95.62 116 ALA A C 1
ATOM 847 O O . ALA A 1 116 ? 40.837 7.916 -59.126 1.00 95.62 116 ALA A O 1
ATOM 848 N N . GLN A 1 117 ? 41.383 6.509 -60.780 1.00 97.19 117 GLN A N 1
ATOM 849 C CA . GLN A 1 117 ? 40.456 5.456 -60.356 1.00 97.19 117 GLN A CA 1
ATOM 850 C C . GLN A 1 117 ? 40.868 4.828 -59.021 1.00 97.19 117 GLN A C 1
ATOM 852 O O . GLN A 1 117 ? 40.022 4.686 -58.139 1.00 97.19 117 GLN A O 1
ATOM 857 N N . ARG A 1 118 ? 42.160 4.519 -58.836 1.00 96.75 118 ARG A N 1
ATOM 858 C CA . ARG A 1 118 ? 42.684 4.004 -57.558 1.00 96.75 118 ARG A CA 1
ATOM 859 C C . ARG A 1 118 ? 42.455 4.986 -56.412 1.00 96.75 118 ARG A C 1
ATOM 861 O O . ARG A 1 118 ? 42.025 4.574 -55.341 1.00 96.75 118 ARG A O 1
ATOM 868 N N . GLN A 1 119 ? 42.653 6.280 -56.659 1.00 98.19 119 GLN A N 1
ATOM 869 C CA . GLN A 1 119 ? 42.373 7.314 -55.666 1.00 98.19 119 GLN A CA 1
ATOM 870 C C . GLN A 1 119 ? 40.886 7.352 -55.282 1.00 98.19 119 GLN A C 1
ATOM 872 O O . GLN A 1 119 ? 40.565 7.347 -54.098 1.00 98.19 119 GLN A O 1
ATOM 877 N N . ARG A 1 120 ? 39.970 7.315 -56.261 1.00 97.56 120 ARG A N 1
ATOM 878 C CA . ARG A 1 120 ? 38.521 7.286 -55.988 1.00 97.56 120 ARG A CA 1
ATOM 879 C C . ARG A 1 120 ? 38.097 6.042 -55.207 1.00 97.56 120 ARG A C 1
ATOM 881 O O . ARG A 1 120 ? 37.240 6.154 -54.337 1.00 97.56 120 ARG A O 1
ATOM 888 N N . ALA A 1 121 ? 38.686 4.882 -55.501 1.00 96.88 121 ALA A N 1
ATOM 889 C CA . ALA A 1 121 ? 38.438 3.657 -54.744 1.00 96.88 121 ALA A CA 1
ATOM 890 C C . ALA A 1 121 ? 38.902 3.804 -53.284 1.00 96.88 121 ALA A C 1
ATOM 892 O O . ALA A 1 121 ? 38.117 3.561 -52.372 1.00 96.88 121 ALA A O 1
ATOM 893 N N . ALA A 1 122 ? 40.116 4.320 -53.062 1.00 97.25 122 ALA A N 1
ATOM 894 C CA . ALA A 1 122 ? 40.633 4.583 -51.718 1.00 97.25 122 ALA A CA 1
ATOM 895 C C . ALA A 1 122 ? 39.788 5.621 -50.949 1.00 97.25 122 ALA A C 1
ATOM 897 O O . ALA A 1 122 ? 39.547 5.479 -49.750 1.00 97.25 122 ALA A O 1
ATOM 898 N N . ASP A 1 123 ? 39.297 6.665 -51.623 1.00 97.56 123 ASP A N 1
ATOM 899 C CA . ASP A 1 123 ? 38.397 7.656 -51.023 1.00 97.56 123 ASP A CA 1
ATOM 900 C C . ASP A 1 123 ? 37.032 7.057 -50.657 1.00 97.56 123 ASP A C 1
ATOM 902 O O . ASP A 1 123 ? 36.500 7.355 -49.583 1.00 97.56 123 ASP A O 1
ATOM 906 N N . ALA A 1 124 ? 36.489 6.178 -51.505 1.00 97.38 124 ALA A N 1
ATOM 907 C CA . ALA A 1 124 ? 35.252 5.454 -51.232 1.00 97.38 124 ALA A CA 1
ATOM 908 C C . ALA A 1 124 ? 35.401 4.496 -50.039 1.00 97.38 124 ALA A C 1
ATOM 910 O O . ALA A 1 124 ? 34.524 4.462 -49.177 1.00 97.38 124 ALA A O 1
ATOM 911 N N . GLU A 1 125 ? 36.526 3.785 -49.933 1.00 97.19 125 GLU A N 1
ATOM 912 C CA . GLU A 1 125 ? 36.837 2.922 -48.787 1.00 97.19 125 GLU A CA 1
ATOM 913 C C . GLU A 1 125 ? 36.943 3.727 -47.486 1.00 97.19 125 GLU A C 1
ATOM 915 O O . GLU A 1 125 ? 36.316 3.373 -46.486 1.00 97.19 125 GLU A O 1
ATOM 920 N N . ARG A 1 126 ? 37.644 4.870 -47.502 1.00 98.31 126 ARG A N 1
ATOM 921 C CA . ARG A 1 126 ? 37.715 5.777 -46.340 1.00 98.31 126 ARG A CA 1
ATOM 922 C C . ARG A 1 126 ? 36.347 6.335 -45.950 1.00 98.31 126 ARG A C 1
ATOM 924 O O . ARG A 1 126 ? 36.055 6.491 -44.764 1.00 98.31 126 ARG A O 1
ATOM 931 N N . ALA A 1 127 ? 35.503 6.669 -46.924 1.00 97.12 127 ALA A N 1
ATOM 932 C CA . ALA A 1 127 ? 34.143 7.130 -46.660 1.00 97.12 127 ALA A CA 1
ATOM 933 C C . ALA A 1 127 ? 33.270 6.019 -46.054 1.00 97.12 127 ALA A C 1
ATOM 935 O O . ALA A 1 127 ? 32.570 6.273 -45.073 1.00 97.12 127 ALA A O 1
ATOM 936 N N . ALA A 1 128 ? 33.363 4.793 -46.576 1.00 97.19 128 ALA A N 1
ATOM 937 C CA . ALA A 1 128 ? 32.654 3.631 -46.050 1.00 97.19 128 ALA A CA 1
ATOM 938 C C . ALA A 1 128 ? 33.099 3.276 -44.622 1.00 97.19 128 ALA A C 1
ATOM 940 O O . ALA A 1 128 ? 32.245 3.030 -43.771 1.00 97.19 128 ALA A O 1
ATOM 941 N N . ALA A 1 129 ? 34.403 3.326 -44.330 1.00 97.56 129 ALA A N 1
ATOM 942 C CA . ALA A 1 129 ? 34.934 3.092 -42.986 1.00 97.56 129 ALA A CA 1
ATOM 943 C C . ALA A 1 129 ? 34.366 4.095 -41.967 1.00 97.56 129 ALA A C 1
ATOM 945 O O . ALA A 1 129 ? 33.818 3.692 -40.943 1.00 97.56 129 ALA A O 1
ATOM 946 N N . ARG A 1 130 ? 34.373 5.397 -42.292 1.00 98.31 130 ARG A N 1
ATOM 947 C CA . ARG A 1 130 ? 33.778 6.437 -41.430 1.00 98.31 130 ARG A CA 1
ATOM 948 C C . ARG A 1 130 ? 32.274 6.250 -41.231 1.00 98.31 130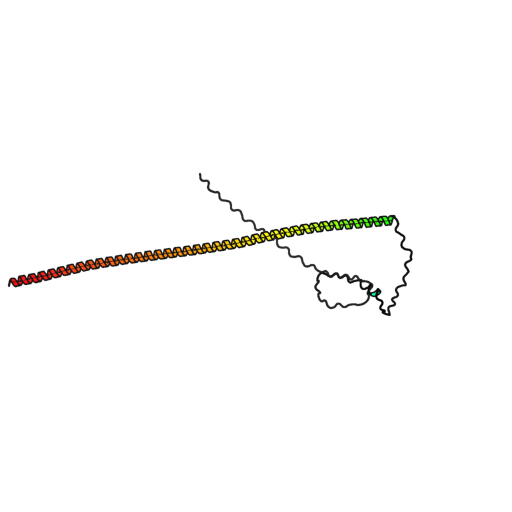 ARG A C 1
ATOM 950 O O . ARG A 1 130 ? 31.773 6.450 -40.127 1.00 98.31 130 ARG A O 1
ATOM 957 N N . ALA A 1 131 ? 31.543 5.856 -42.274 1.00 97.31 131 ALA A N 1
ATOM 958 C CA . ALA A 1 131 ? 30.114 5.566 -42.159 1.00 97.31 131 ALA A CA 1
ATOM 959 C C . ALA A 1 131 ? 29.851 4.354 -41.244 1.00 97.31 131 ALA A C 1
ATOM 961 O O . ALA A 1 131 ? 28.929 4.388 -40.427 1.00 97.31 131 ALA A O 1
ATOM 962 N N . ALA A 1 132 ? 30.683 3.312 -41.331 1.00 96.81 132 ALA A N 1
ATOM 963 C CA . ALA A 1 132 ? 30.605 2.146 -40.455 1.00 96.81 132 ALA A CA 1
ATOM 964 C C . ALA A 1 132 ? 30.922 2.502 -38.991 1.00 96.81 132 ALA A C 1
ATOM 966 O O . ALA A 1 132 ? 30.191 2.081 -38.094 1.00 96.81 132 ALA A O 1
ATOM 967 N N . GLU A 1 133 ? 31.942 3.328 -38.740 1.00 97.69 133 GLU A N 1
ATOM 968 C CA . GLU A 1 133 ? 32.273 3.834 -37.399 1.00 97.69 133 GLU A CA 1
ATOM 969 C C . GLU A 1 133 ? 31.121 4.646 -36.792 1.00 97.69 133 GLU A C 1
ATOM 971 O O . GLU A 1 133 ? 30.744 4.432 -35.638 1.00 97.69 133 GLU A O 1
ATOM 976 N N . GLN A 1 134 ? 30.498 5.532 -37.575 1.00 98.19 134 GLN A N 1
ATOM 977 C CA . GLN A 1 134 ? 29.333 6.302 -37.129 1.00 98.19 134 GLN A CA 1
ATOM 978 C C . GLN A 1 134 ? 28.131 5.401 -36.825 1.00 98.19 134 GLN A C 1
ATOM 980 O O . GLN A 1 134 ? 27.465 5.583 -35.802 1.00 98.19 134 GLN A O 1
ATOM 985 N N . ALA A 1 135 ? 27.869 4.400 -37.671 1.00 96.44 135 ALA A N 1
ATOM 986 C CA . ALA A 1 135 ? 26.804 3.429 -37.444 1.00 96.44 135 ALA A CA 1
ATOM 987 C C . ALA A 1 135 ? 27.051 2.604 -36.168 1.00 96.44 135 ALA A C 1
ATOM 989 O O . ALA A 1 135 ? 26.127 2.409 -35.373 1.00 96.44 135 ALA A O 1
ATOM 990 N N . ALA A 1 136 ? 28.296 2.181 -35.928 1.00 97.19 136 ALA A N 1
ATOM 991 C CA . ALA A 1 136 ? 28.688 1.466 -34.718 1.00 97.19 136 ALA A CA 1
ATOM 992 C C . ALA A 1 136 ? 28.538 2.341 -33.463 1.00 97.19 136 ALA A C 1
ATOM 994 O O . ALA A 1 136 ? 27.959 1.898 -32.468 1.00 97.19 136 ALA A O 1
ATOM 995 N N . ALA A 1 137 ? 28.976 3.603 -33.520 1.00 96.88 137 ALA A N 1
ATOM 996 C CA . ALA A 1 137 ? 28.820 4.555 -32.423 1.00 96.88 137 ALA A CA 1
ATOM 997 C C . ALA A 1 137 ? 27.340 4.816 -32.094 1.00 96.88 137 ALA A C 1
ATOM 999 O O . ALA A 1 137 ? 26.952 4.849 -30.924 1.00 96.88 137 ALA A O 1
ATOM 1000 N N . HIS A 1 138 ? 26.490 4.953 -33.112 1.00 97.94 138 HIS A N 1
ATOM 1001 C CA . HIS A 1 138 ? 25.051 5.117 -32.924 1.00 97.94 138 HIS A CA 1
ATOM 1002 C C . HIS A 1 138 ? 24.403 3.861 -32.320 1.00 97.94 138 HIS A C 1
ATOM 1004 O O . HIS A 1 138 ? 23.629 3.966 -31.368 1.00 97.94 138 HIS A O 1
ATOM 1010 N N . ALA A 1 139 ? 24.764 2.668 -32.802 1.00 97.31 139 ALA A N 1
ATOM 1011 C CA . ALA A 1 139 ? 24.287 1.407 -32.235 1.00 97.31 139 ALA A CA 1
ATOM 1012 C C . ALA A 1 139 ? 24.716 1.232 -30.766 1.00 97.31 139 ALA A C 1
ATOM 1014 O O . ALA A 1 139 ? 23.930 0.752 -29.948 1.00 97.31 139 ALA A O 1
ATOM 1015 N N . ALA A 1 140 ? 25.931 1.659 -30.408 1.00 96.94 140 ALA A N 1
ATOM 1016 C CA . ALA A 1 140 ? 26.404 1.650 -29.027 1.00 96.94 140 ALA A CA 1
ATOM 1017 C C . ALA A 1 140 ? 25.559 2.568 -28.124 1.00 96.94 140 ALA A C 1
ATOM 1019 O O . ALA A 1 140 ? 25.122 2.130 -27.059 1.00 96.94 140 ALA A O 1
ATOM 1020 N N . ARG A 1 141 ? 25.246 3.793 -28.573 1.00 98.25 141 ARG A N 1
ATOM 1021 C CA . ARG A 1 141 ? 24.360 4.716 -27.835 1.00 98.25 141 ARG A CA 1
ATOM 1022 C C . ARG A 1 141 ? 22.961 4.136 -27.639 1.00 98.25 141 ARG A C 1
ATOM 1024 O O . ARG A 1 141 ? 22.457 4.126 -26.523 1.00 98.25 141 ARG A O 1
ATOM 1031 N N . GLN A 1 142 ? 22.371 3.548 -28.682 1.00 98.12 142 GLN A N 1
ATOM 1032 C CA . GLN A 1 142 ? 21.058 2.903 -28.564 1.00 98.12 142 GLN A CA 1
ATOM 1033 C C . GLN A 1 142 ? 21.045 1.762 -27.540 1.00 98.12 142 GLN A C 1
ATOM 1035 O O . GLN A 1 142 ? 20.061 1.588 -26.820 1.00 98.12 142 GLN A O 1
ATOM 1040 N N . ARG A 1 143 ? 22.132 0.983 -27.450 1.00 97.94 143 ARG A N 1
ATOM 1041 C CA . ARG A 1 143 ? 22.265 -0.072 -26.434 1.00 97.94 143 ARG A CA 1
ATOM 1042 C C . ARG A 1 143 ? 22.328 0.510 -25.022 1.00 97.94 143 ARG A C 1
ATOM 1044 O O . ARG A 1 143 ? 21.639 -0.003 -24.144 1.00 97.94 143 ARG A O 1
ATOM 1051 N N . GLN A 1 144 ? 23.088 1.586 -24.817 1.00 98.19 144 GLN A N 1
ATOM 1052 C CA . GLN A 1 144 ? 23.169 2.280 -23.525 1.00 98.19 144 GLN A CA 1
ATOM 1053 C C . GLN A 1 144 ? 21.818 2.878 -23.106 1.00 98.19 144 GLN A C 1
ATOM 1055 O O . GLN A 1 144 ? 21.400 2.727 -21.955 1.00 98.19 144 GLN A O 1
ATOM 1060 N N . ASP A 1 145 ? 21.086 3.483 -24.042 1.00 98.06 145 ASP A N 1
ATOM 1061 C CA . ASP A 1 145 ? 19.747 4.021 -23.787 1.00 98.06 145 ASP A CA 1
ATOM 1062 C C . ASP A 1 145 ? 18.753 2.910 -23.425 1.00 98.06 145 ASP A C 1
ATOM 1064 O O . ASP A 1 145 ? 17.975 3.039 -22.475 1.00 98.06 145 ASP A O 1
ATOM 1068 N N . ALA A 1 146 ? 18.790 1.789 -24.152 1.00 96.94 146 ALA A N 1
ATOM 1069 C CA . ALA A 1 146 ? 17.950 0.630 -23.867 1.00 96.94 146 ALA A CA 1
ATOM 1070 C C . ALA A 1 146 ? 18.260 0.028 -22.489 1.00 96.94 146 ALA A C 1
ATOM 1072 O O . ALA A 1 146 ? 17.342 -0.341 -21.755 1.00 96.94 146 ALA A O 1
ATOM 1073 N N . GLU A 1 147 ? 19.536 -0.052 -22.110 1.00 98.38 147 GLU A N 1
ATOM 1074 C CA . GLU A 1 147 ? 19.937 -0.528 -20.789 1.00 98.38 147 GLU A CA 1
ATOM 1075 C C . GLU A 1 147 ? 19.474 0.422 -19.679 1.00 98.38 147 GLU A C 1
ATOM 1077 O O . GLU A 1 147 ? 18.920 -0.031 -18.675 1.00 98.38 147 GLU A O 1
ATOM 1082 N N . THR A 1 148 ? 19.627 1.731 -19.878 1.00 98.31 148 THR A N 1
ATOM 1083 C CA . THR A 1 148 ? 19.179 2.753 -18.924 1.00 98.31 148 THR A CA 1
ATOM 1084 C C . THR A 1 148 ? 17.672 2.669 -18.697 1.00 98.31 148 THR A C 1
ATOM 1086 O O . THR A 1 148 ? 17.227 2.643 -17.549 1.00 98.31 148 THR A O 1
ATOM 1089 N N . ARG A 1 149 ? 16.882 2.520 -19.769 1.00 98.12 149 ARG A N 1
ATOM 1090 C CA . ARG A 1 149 ? 15.431 2.293 -19.668 1.00 98.12 149 ARG A CA 1
ATOM 1091 C C . ARG A 1 149 ? 15.111 1.008 -18.912 1.00 98.12 149 ARG A C 1
ATOM 1093 O O . ARG A 1 149 ? 14.359 1.055 -17.952 1.00 98.12 149 ARG A O 1
ATOM 1100 N N . ARG A 1 150 ? 15.771 -0.111 -19.234 1.00 98.25 150 ARG A N 1
ATOM 1101 C CA . ARG A 1 150 ? 15.584 -1.381 -18.504 1.00 98.25 150 ARG A CA 1
ATOM 1102 C C . ARG A 1 150 ? 15.922 -1.279 -17.015 1.00 98.25 150 ARG A C 1
ATOM 1104 O O . ARG A 1 150 ? 15.357 -2.021 -16.213 1.00 98.25 150 ARG A O 1
ATOM 1111 N N . ARG A 1 151 ? 16.891 -0.445 -16.627 1.00 98.31 151 ARG A N 1
ATOM 1112 C CA . ARG A 1 151 ? 17.208 -0.186 -15.212 1.00 98.31 151 ARG A CA 1
ATOM 1113 C C . ARG A 1 151 ? 16.117 0.667 -14.558 1.00 98.31 151 ARG A C 1
ATOM 1115 O O . ARG A 1 151 ? 15.662 0.310 -13.476 1.00 98.31 151 ARG A O 1
ATOM 1122 N N . ALA A 1 152 ? 15.661 1.724 -15.231 1.00 96.94 152 ALA A N 1
ATOM 1123 C CA . ALA A 1 152 ? 14.568 2.571 -14.757 1.00 96.94 152 ALA A CA 1
ATOM 1124 C C . ALA A 1 152 ? 13.251 1.790 -14.597 1.00 96.94 152 ALA A C 1
ATOM 1126 O O . ALA A 1 152 ? 12.610 1.892 -13.557 1.00 96.94 152 ALA A O 1
ATOM 1127 N N . ASP A 1 153 ? 12.899 0.944 -15.568 1.00 97.81 153 ASP A N 1
ATOM 1128 C CA . ASP A 1 153 ? 11.691 0.112 -15.535 1.00 97.81 153 ASP A CA 1
ATOM 1129 C C . ASP A 1 153 ? 11.733 -0.894 -14.375 1.00 97.81 153 ASP A C 1
ATOM 1131 O O . ASP A 1 153 ? 10.739 -1.089 -13.678 1.00 97.81 153 ASP A O 1
ATOM 1135 N N . ARG A 1 154 ? 12.903 -1.494 -14.104 1.00 97.62 154 ARG A N 1
ATOM 1136 C CA . ARG A 1 154 ? 13.094 -2.382 -12.944 1.00 97.62 154 ARG A CA 1
ATOM 1137 C C . ARG A 1 154 ? 12.941 -1.643 -11.616 1.00 97.62 154 ARG A C 1
ATOM 1139 O O . ARG A 1 154 ? 12.284 -2.157 -10.716 1.00 97.62 154 ARG A O 1
ATOM 1146 N N . ALA A 1 155 ? 13.513 -0.445 -11.497 1.00 96.56 155 ALA A N 1
ATOM 1147 C CA . ALA A 1 155 ? 13.356 0.379 -10.301 1.00 96.56 155 ALA A CA 1
ATOM 1148 C C . ALA A 1 155 ? 11.891 0.806 -10.093 1.00 96.56 155 ALA A C 1
ATOM 1150 O O . ALA A 1 155 ? 11.386 0.742 -8.975 1.00 96.56 155 ALA A O 1
ATOM 1151 N N . ALA A 1 156 ? 11.188 1.170 -11.170 1.00 96.75 156 ALA A N 1
ATOM 1152 C CA . ALA A 1 156 ? 9.770 1.513 -11.127 1.00 96.75 156 ALA A CA 1
ATOM 1153 C C . ALA A 1 156 ? 8.896 0.318 -10.708 1.00 96.75 156 ALA A C 1
ATOM 1155 O O . ALA A 1 156 ? 8.007 0.480 -9.875 1.00 96.75 156 ALA A O 1
ATOM 1156 N N . ALA A 1 157 ? 9.177 -0.885 -11.221 1.00 96.81 157 ALA A N 1
ATOM 1157 C CA . ALA A 1 157 ? 8.473 -2.104 -10.822 1.00 96.81 157 ALA A CA 1
ATOM 1158 C C . ALA A 1 157 ? 8.693 -2.436 -9.337 1.00 96.81 157 ALA A C 1
ATOM 1160 O O . ALA A 1 157 ? 7.735 -2.720 -8.623 1.00 96.81 157 ALA A O 1
ATOM 1161 N N . ALA A 1 158 ? 9.932 -2.336 -8.845 1.00 96.31 158 ALA A N 1
ATOM 1162 C CA . ALA A 1 158 ? 10.232 -2.547 -7.429 1.00 96.31 158 ALA A CA 1
ATOM 1163 C C . ALA A 1 158 ? 9.516 -1.525 -6.527 1.00 96.31 158 ALA A C 1
ATOM 1165 O O . ALA A 1 158 ? 8.955 -1.897 -5.497 1.00 96.31 158 ALA A O 1
ATOM 1166 N N . ALA A 1 159 ? 9.475 -0.252 -6.934 1.00 96.19 159 ALA A N 1
ATOM 1167 C CA . ALA A 1 159 ? 8.750 0.789 -6.211 1.00 96.19 159 ALA A CA 1
ATOM 1168 C C . ALA A 1 159 ? 7.231 0.542 -6.189 1.00 96.19 159 ALA A C 1
ATOM 1170 O O . ALA A 1 159 ? 6.590 0.799 -5.172 1.00 96.19 159 ALA A O 1
ATOM 1171 N N . ALA A 1 160 ? 6.656 0.017 -7.277 1.00 97.00 160 ALA A N 1
ATOM 1172 C CA . ALA A 1 160 ? 5.240 -0.344 -7.332 1.00 97.00 160 ALA A CA 1
ATOM 1173 C C . ALA A 1 160 ? 4.905 -1.485 -6.359 1.00 97.00 160 ALA A C 1
ATOM 1175 O O . ALA A 1 160 ? 3.973 -1.346 -5.571 1.00 97.00 160 ALA A O 1
ATOM 1176 N N . VAL A 1 161 ? 5.713 -2.553 -6.341 1.00 98.44 161 VAL A N 1
ATOM 1177 C CA . VAL A 1 161 ? 5.539 -3.673 -5.397 1.00 98.44 161 VAL A CA 1
ATOM 1178 C C . VAL A 1 161 ? 5.669 -3.196 -3.948 1.00 98.44 161 VAL A C 1
ATOM 1180 O O . VAL A 1 161 ? 4.842 -3.541 -3.109 1.00 98.44 161 VAL A O 1
ATOM 1183 N N . ALA A 1 162 ? 6.660 -2.352 -3.644 1.00 97.19 162 ALA A N 1
ATOM 1184 C CA . ALA A 1 162 ? 6.811 -1.778 -2.306 1.00 97.19 162 ALA A CA 1
ATOM 1185 C C . ALA A 1 162 ? 5.599 -0.914 -1.904 1.00 97.19 162 ALA A C 1
ATOM 1187 O O . ALA A 1 162 ? 5.143 -0.972 -0.763 1.00 97.19 162 ALA A O 1
ATOM 1188 N N . ALA A 1 163 ? 5.042 -0.140 -2.841 1.00 96.75 163 ALA A N 1
ATOM 1189 C CA . ALA A 1 163 ? 3.845 0.660 -2.595 1.00 96.75 163 ALA A CA 1
ATOM 1190 C C . ALA A 1 163 ? 2.594 -0.204 -2.355 1.00 96.75 163 ALA A C 1
ATOM 1192 O O . ALA A 1 163 ? 1.750 0.171 -1.541 1.00 96.75 163 ALA A O 1
ATOM 1193 N N . GLU A 1 164 ? 2.460 -1.345 -3.034 1.00 97.94 164 GLU A N 1
ATOM 1194 C CA . GLU A 1 164 ? 1.379 -2.309 -2.788 1.00 97.94 164 GLU A CA 1
ATOM 1195 C C . GLU A 1 164 ? 1.509 -2.957 -1.407 1.00 97.94 164 GLU A C 1
ATOM 1197 O O . GLU A 1 164 ? 0.545 -2.941 -0.643 1.00 97.94 164 GLU A O 1
ATOM 1202 N N . GLN A 1 165 ? 2.709 -3.412 -1.035 1.00 98.56 165 GLN A N 1
ATOM 1203 C CA . GLN A 1 165 ? 2.971 -3.971 0.296 1.00 98.56 165 GLN A CA 1
ATOM 1204 C C . GLN A 1 165 ? 2.650 -2.974 1.416 1.00 98.56 165 GLN A C 1
ATOM 1206 O O . GLN A 1 165 ? 2.041 -3.341 2.421 1.00 98.56 165 GLN A O 1
ATOM 1211 N N . GLU A 1 166 ? 3.004 -1.699 1.242 1.00 98.19 166 GLU A N 1
ATOM 1212 C CA . GLU A 1 166 ? 2.683 -0.671 2.234 1.00 98.19 166 GLU A CA 1
ATOM 1213 C C . GLU A 1 166 ? 1.170 -0.416 2.324 1.00 98.19 166 GLU A C 1
ATOM 1215 O O . GLU A 1 166 ? 0.626 -0.271 3.419 1.00 98.19 166 GLU A O 1
ATOM 1220 N N . ARG A 1 167 ? 0.448 -0.429 1.196 1.00 98.00 167 ARG A N 1
ATOM 1221 C CA . ARG A 1 167 ? -1.021 -0.319 1.203 1.00 98.00 167 ARG A CA 1
ATOM 1222 C C . ARG A 1 167 ? -1.676 -1.493 1.923 1.00 98.00 167 ARG A C 1
ATOM 1224 O O . ARG A 1 167 ? -2.592 -1.268 2.713 1.00 98.00 167 ARG A O 1
ATOM 1231 N N . GLU A 1 168 ? -1.209 -2.715 1.684 1.00 98.38 168 GLU A N 1
ATOM 1232 C CA . GLU A 1 168 ? -1.696 -3.907 2.385 1.00 98.38 168 GLU A CA 1
ATOM 1233 C C . GLU A 1 168 ? -1.423 -3.829 3.888 1.00 98.38 168 GLU A C 1
ATOM 1235 O O . GLU A 1 168 ? -2.309 -4.112 4.696 1.00 98.38 168 GLU A O 1
ATOM 1240 N N . ARG A 1 169 ? -0.226 -3.383 4.279 1.00 98.44 169 ARG A N 1
ATOM 1241 C CA . ARG A 1 169 ? 0.130 -3.175 5.686 1.00 98.44 169 ARG A CA 1
ATOM 1242 C C . ARG A 1 169 ? -0.799 -2.165 6.358 1.00 98.44 169 ARG A C 1
ATOM 1244 O O . ARG A 1 169 ? -1.325 -2.443 7.432 1.00 98.44 169 ARG A O 1
ATOM 1251 N N . ILE A 1 170 ? -1.039 -1.018 5.722 1.00 98.25 170 ILE A N 1
ATOM 1252 C CA . ILE A 1 170 ? -1.959 0.006 6.238 1.00 98.25 170 ILE A CA 1
ATOM 1253 C C . ILE A 1 170 ? -3.386 -0.546 6.349 1.00 98.25 170 ILE A C 1
ATOM 1255 O O . ILE A 1 170 ? -4.077 -0.254 7.325 1.00 98.25 170 ILE A O 1
ATOM 1259 N N . ALA A 1 171 ? -3.839 -1.345 5.378 1.00 98.31 171 ALA A N 1
ATOM 1260 C CA . ALA A 1 171 ? -5.160 -1.966 5.421 1.00 98.31 171 ALA A CA 1
ATOM 1261 C C . ALA A 1 171 ? -5.310 -2.915 6.622 1.00 98.31 171 ALA A C 1
ATOM 1263 O O . ALA A 1 171 ? -6.292 -2.801 7.353 1.00 98.31 171 ALA A O 1
ATOM 1264 N N . ARG A 1 172 ? -4.309 -3.769 6.885 1.00 98.62 172 ARG A N 1
ATOM 1265 C CA . ARG A 1 172 ? -4.295 -4.660 8.061 1.00 98.62 172 ARG A CA 1
ATOM 1266 C C . ARG A 1 172 ? -4.333 -3.880 9.373 1.00 98.62 172 ARG A C 1
ATOM 1268 O O . ARG A 1 172 ? -5.150 -4.183 10.231 1.00 98.62 172 ARG A O 1
ATOM 1275 N N . LEU A 1 173 ? -3.529 -2.822 9.496 1.00 98.56 173 LEU A N 1
ATOM 1276 C CA . LEU A 1 173 ? -3.530 -1.970 10.693 1.00 98.56 173 LEU A CA 1
ATOM 1277 C C . LEU A 1 173 ? -4.892 -1.300 10.932 1.00 98.56 173 LEU A C 1
ATOM 1279 O O . LEU A 1 173 ? -5.338 -1.182 12.072 1.00 98.56 173 LEU A O 1
ATOM 1283 N N . ARG A 1 174 ? -5.582 -0.874 9.868 1.00 98.50 174 ARG A N 1
ATOM 1284 C CA . ARG A 1 174 ? -6.942 -0.319 9.977 1.00 98.50 174 ARG A CA 1
ATOM 1285 C C . ARG A 1 174 ? -7.961 -1.370 10.403 1.00 98.50 174 ARG A C 1
ATOM 1287 O O . ARG A 1 174 ? -8.854 -1.057 11.186 1.00 98.50 174 ARG A O 1
ATOM 1294 N N . GLU A 1 175 ? -7.835 -2.596 9.905 1.00 98.50 175 GLU A N 1
ATOM 1295 C CA . GLU A 1 175 ? -8.688 -3.710 10.315 1.00 98.50 175 GLU A CA 1
ATOM 1296 C C . GLU A 1 175 ? -8.466 -4.071 11.791 1.00 98.50 175 GLU A C 1
ATOM 1298 O O . GLU A 1 175 ? -9.430 -4.206 12.542 1.00 98.50 175 GLU A O 1
ATOM 1303 N N . GLU A 1 176 ? -7.212 -4.142 12.236 1.00 98.50 176 GLU A N 1
ATOM 1304 C CA . GLU A 1 176 ? -6.855 -4.354 13.643 1.00 98.50 176 GLU A CA 1
ATOM 1305 C C . GLU A 1 176 ? -7.412 -3.243 14.542 1.00 98.50 176 GLU A C 1
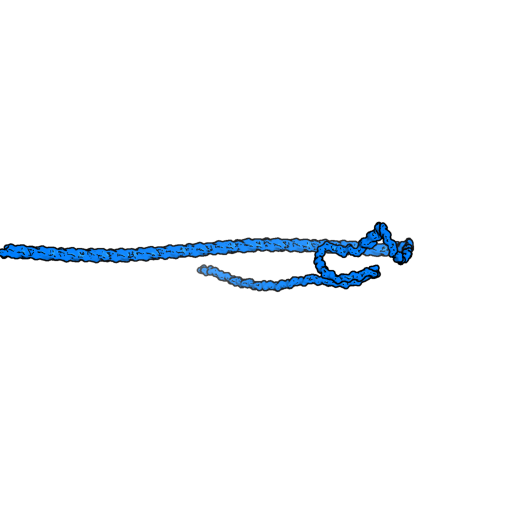ATOM 1307 O O . GLU A 1 176 ? -8.010 -3.530 15.579 1.00 98.50 176 GLU A O 1
ATOM 1312 N N . GLN A 1 177 ? -7.304 -1.978 14.124 1.00 98.44 177 GLN A N 1
ATOM 1313 C CA . GLN A 1 177 ? -7.886 -0.850 14.853 1.00 98.44 177 GLN A CA 1
ATOM 1314 C C . GLN A 1 177 ? -9.417 -0.945 14.938 1.00 98.44 177 GLN A C 1
ATOM 1316 O O . GLN A 1 177 ? -9.998 -0.668 15.991 1.00 98.44 177 GLN A O 1
ATOM 1321 N N . ALA A 1 178 ? -10.082 -1.338 13.849 1.00 98.06 178 ALA A N 1
ATOM 1322 C CA . ALA A 1 178 ? -11.529 -1.528 13.834 1.00 98.06 178 ALA A CA 1
ATOM 1323 C C . ALA A 1 178 ? -11.954 -2.658 14.784 1.00 98.06 178 ALA A C 1
ATOM 1325 O O . ALA A 1 178 ? -12.892 -2.471 15.559 1.00 98.06 178 ALA A O 1
ATOM 1326 N N . ARG A 1 179 ? -11.225 -3.783 14.788 1.00 98.62 179 ARG A N 1
ATOM 1327 C CA . ARG A 1 179 ? -11.446 -4.900 15.720 1.00 98.62 179 ARG A CA 1
ATOM 1328 C C . ARG A 1 179 ? -11.257 -4.466 17.173 1.00 98.62 179 ARG A C 1
ATOM 1330 O O . ARG A 1 179 ? -12.174 -4.622 17.968 1.00 98.62 179 ARG A O 1
ATOM 1337 N N . ALA A 1 180 ? -10.142 -3.811 17.498 1.00 97.81 180 ALA A N 1
ATOM 1338 C CA . ALA A 1 180 ? -9.884 -3.307 18.848 1.00 97.81 180 ALA A CA 1
ATOM 1339 C C . ALA A 1 180 ? -10.961 -2.312 19.324 1.00 97.81 180 ALA A C 1
ATOM 1341 O O . ALA A 1 180 ? -11.337 -2.300 20.495 1.00 97.81 180 ALA A O 1
ATOM 1342 N N . THR A 1 181 ? -11.490 -1.491 18.412 1.00 98.12 181 THR A N 1
ATOM 1343 C CA . THR A 1 181 ? -12.586 -0.560 18.719 1.00 98.12 181 THR A CA 1
ATOM 1344 C C . THR A 1 181 ? -13.903 -1.295 18.971 1.00 98.12 181 THR A C 1
ATOM 1346 O O . THR A 1 181 ? -14.646 -0.918 19.876 1.00 98.12 181 THR A O 1
ATOM 1349 N N . ALA A 1 182 ? -14.204 -2.336 18.191 1.00 98.19 182 ALA A N 1
ATOM 1350 C CA . ALA A 1 182 ? -15.379 -3.176 18.405 1.00 98.19 182 ALA A CA 1
ATOM 1351 C C . ALA A 1 182 ? -15.302 -3.903 19.758 1.00 98.19 182 ALA A C 1
ATOM 1353 O O . ALA A 1 182 ? -16.261 -3.856 20.526 1.00 98.19 182 ALA A O 1
ATOM 1354 N N . ASP A 1 183 ? -14.139 -4.458 20.102 1.00 98.00 183 ASP A N 1
ATOM 1355 C CA . ASP A 1 183 ? -13.903 -5.114 21.392 1.00 98.00 183 ASP A CA 1
ATOM 1356 C C . ASP A 1 183 ? -14.045 -4.138 22.568 1.00 98.00 183 ASP A C 1
ATOM 1358 O O . ASP A 1 183 ? -14.626 -4.473 23.602 1.00 98.00 183 ASP A O 1
ATOM 1362 N N . ALA A 1 184 ? -13.552 -2.904 22.419 1.00 97.56 184 ALA A N 1
ATOM 1363 C CA . ALA A 1 184 ? -13.719 -1.866 23.432 1.00 97.56 184 ALA A CA 1
ATOM 1364 C C . ALA A 1 184 ? -15.201 -1.521 23.666 1.00 97.56 184 ALA A C 1
ATOM 1366 O O . ALA A 1 184 ? -15.614 -1.369 24.815 1.00 97.56 184 ALA A O 1
ATOM 1367 N N . ARG A 1 185 ? -16.007 -1.449 22.596 1.00 98.25 185 ARG A N 1
ATOM 1368 C CA . ARG A 1 185 ? -17.459 -1.225 22.696 1.00 98.25 185 ARG A CA 1
ATOM 1369 C C . ARG A 1 185 ? -18.171 -2.387 23.380 1.00 98.25 185 ARG A C 1
ATOM 1371 O O . ARG A 1 185 ? -18.980 -2.135 24.265 1.00 98.25 185 ARG A O 1
ATOM 1378 N N . LEU A 1 186 ? -17.828 -3.630 23.036 1.00 98.50 186 LEU A N 1
ATOM 1379 C CA . LEU A 1 186 ? -18.388 -4.819 23.691 1.00 98.50 186 LEU A CA 1
ATOM 1380 C C . LEU A 1 186 ? -18.116 -4.802 25.201 1.00 98.50 186 LEU A C 1
ATOM 1382 O O . LEU A 1 186 ? -19.037 -4.976 25.991 1.00 98.50 186 LEU A O 1
ATOM 1386 N N . ARG A 1 187 ? -16.884 -4.485 25.619 1.00 97.88 187 ARG A N 1
ATOM 1387 C CA . ARG A 1 187 ? -16.548 -4.354 27.049 1.00 97.88 187 ARG A CA 1
ATOM 1388 C C . ARG A 1 187 ? -17.315 -3.229 27.739 1.00 97.88 187 ARG A C 1
ATOM 1390 O O . ARG A 1 187 ? -17.688 -3.361 28.902 1.00 97.88 187 ARG A O 1
ATOM 1397 N N . GLU A 1 188 ? -17.538 -2.110 27.052 1.00 98.25 188 GLU A N 1
ATOM 1398 C CA . GLU A 1 188 ? -18.342 -1.012 27.589 1.00 98.25 188 GLU A CA 1
ATOM 1399 C C . GLU A 1 188 ? -19.813 -1.424 27.766 1.00 98.25 188 GLU A C 1
ATOM 1401 O O . GLU A 1 188 ? -20.422 -1.117 28.792 1.00 98.25 188 GLU A O 1
ATOM 1406 N N . GLU A 1 189 ? -20.379 -2.156 26.806 1.00 98.31 189 GLU A N 1
ATOM 1407 C CA . GLU A 1 189 ? -21.734 -2.709 26.883 1.00 98.31 189 GLU A CA 1
ATOM 1408 C C . GLU A 1 189 ? -21.868 -3.739 28.013 1.00 98.31 189 GLU A C 1
ATOM 1410 O O . GLU A 1 189 ? -22.803 -3.648 28.811 1.00 98.31 189 GLU A O 1
ATOM 1415 N N . GLU A 1 190 ? -20.902 -4.648 28.165 1.00 98.38 190 GLU A N 1
ATOM 1416 C CA . GLU A 1 190 ? -20.840 -5.612 29.273 1.00 98.38 190 GLU A CA 1
ATOM 1417 C C . GLU A 1 190 ? -20.745 -4.914 30.639 1.00 98.38 190 GLU A C 1
ATOM 1419 O O . GLU A 1 190 ? -21.453 -5.275 31.587 1.00 98.38 190 GLU A O 1
ATOM 1424 N N . ALA A 1 191 ? -19.917 -3.871 30.748 1.00 97.88 191 ALA A N 1
ATOM 1425 C CA . ALA A 1 191 ? -19.794 -3.078 31.968 1.00 97.88 191 ALA A CA 1
ATOM 1426 C C . ALA A 1 191 ? -21.106 -2.351 32.306 1.00 97.88 191 ALA A C 1
ATOM 1428 O O . ALA A 1 191 ? -21.525 -2.329 33.467 1.00 97.88 191 ALA A O 1
ATOM 1429 N N . ARG A 1 192 ? -21.793 -1.794 31.299 1.00 98.44 192 ARG A N 1
ATOM 1430 C CA . ARG A 1 192 ? -23.110 -1.160 31.466 1.00 98.44 192 ARG A CA 1
ATOM 1431 C C . ARG A 1 192 ? -24.169 -2.173 31.903 1.00 98.44 192 ARG A C 1
ATOM 1433 O O . ARG A 1 192 ? -24.892 -1.895 32.858 1.00 98.44 192 ARG A O 1
ATOM 1440 N N . ALA A 1 193 ? -24.222 -3.345 31.270 1.00 98.12 193 ALA A N 1
ATOM 1441 C CA . ALA A 1 193 ? -25.146 -4.420 31.630 1.00 98.12 193 ALA A CA 1
ATOM 1442 C C . ALA A 1 193 ? -24.920 -4.903 33.072 1.00 98.12 193 ALA A C 1
ATOM 1444 O O . ALA A 1 193 ? -25.874 -5.063 33.836 1.00 98.12 193 ALA A O 1
ATOM 1445 N N . THR A 1 194 ? -23.657 -5.048 33.481 1.00 98.00 194 THR A N 1
ATOM 1446 C CA . THR A 1 194 ? -23.284 -5.421 34.854 1.00 98.00 194 THR A CA 1
ATOM 1447 C C . THR A 1 194 ? -23.715 -4.349 35.858 1.00 98.00 194 THR A C 1
ATOM 1449 O O . THR A 1 194 ? -24.360 -4.654 36.862 1.00 98.00 194 THR A O 1
ATOM 1452 N N . ALA A 1 195 ? -23.439 -3.074 35.568 1.00 97.69 195 ALA A N 1
ATOM 1453 C CA . ALA A 1 195 ? -23.854 -1.964 36.422 1.00 97.69 195 ALA A CA 1
ATOM 1454 C C . ALA A 1 195 ? -25.386 -1.865 36.548 1.00 97.69 195 ALA A C 1
ATOM 1456 O O . ALA A 1 195 ? -25.906 -1.516 37.613 1.00 97.69 195 ALA A O 1
ATOM 1457 N N . GLU A 1 196 ? -26.126 -2.170 35.482 1.00 98.50 196 GLU A N 1
ATOM 1458 C CA . GLU A 1 196 ? -27.585 -2.216 35.514 1.00 98.50 196 GLU A CA 1
ATOM 1459 C C . GLU A 1 196 ? -28.105 -3.391 36.351 1.00 98.50 196 GLU A C 1
ATOM 1461 O O . GLU A 1 196 ? -28.990 -3.196 37.191 1.00 98.50 196 GLU A O 1
ATOM 1466 N N . ALA A 1 197 ? -27.534 -4.587 36.182 1.00 98.38 197 ALA A N 1
ATOM 1467 C CA . ALA A 1 197 ? -27.869 -5.758 36.987 1.00 98.38 197 ALA A CA 1
ATOM 1468 C C . ALA A 1 197 ? -27.661 -5.483 38.487 1.00 98.38 197 ALA A C 1
ATOM 1470 O O . ALA A 1 197 ? -28.548 -5.753 39.301 1.00 98.38 197 ALA A O 1
ATOM 1471 N N . ASP A 1 198 ? -26.554 -4.834 38.850 1.00 98.50 198 ASP A N 1
ATOM 1472 C CA . ASP A 1 198 ? -26.276 -4.425 40.228 1.00 98.50 198 ASP A CA 1
ATOM 1473 C C . ASP A 1 198 ? -27.277 -3.391 40.755 1.00 98.50 198 ASP A C 1
ATOM 1475 O O . ASP A 1 198 ? -27.724 -3.479 41.905 1.00 98.50 198 ASP A O 1
ATOM 1479 N N . ARG A 1 199 ? -27.679 -2.413 39.932 1.00 98.56 199 ARG A N 1
ATOM 1480 C CA . ARG A 1 199 ? -28.727 -1.445 40.307 1.00 98.56 199 ARG A CA 1
ATOM 1481 C C . ARG A 1 199 ? -30.061 -2.141 40.569 1.00 98.56 199 ARG A C 1
ATOM 1483 O O . ARG A 1 199 ? -30.715 -1.834 41.572 1.00 98.56 199 ARG A O 1
ATOM 1490 N N . ARG A 1 200 ? -30.459 -3.082 39.707 1.00 98.50 200 ARG A N 1
ATOM 1491 C CA . ARG A 1 200 ? -31.680 -3.887 39.880 1.00 98.50 200 ARG A CA 1
ATOM 1492 C C . ARG A 1 200 ? -31.611 -4.703 41.171 1.00 98.50 200 ARG A C 1
ATOM 1494 O O . ARG A 1 200 ? -32.502 -4.569 42.007 1.00 98.50 200 ARG A O 1
ATOM 1501 N N . ARG A 1 201 ? -30.504 -5.417 41.404 1.00 98.50 201 ARG A N 1
ATOM 1502 C CA . ARG A 1 201 ? -30.269 -6.198 42.629 1.00 98.50 201 ARG A CA 1
ATOM 1503 C C . ARG A 1 201 ? -30.343 -5.341 43.892 1.00 98.50 201 ARG A C 1
ATOM 1505 O O . ARG A 1 201 ? -31.014 -5.708 44.850 1.00 98.50 201 ARG A O 1
ATOM 1512 N N . ARG A 1 202 ? -29.707 -4.164 43.911 1.00 98.44 202 ARG A N 1
ATOM 1513 C CA . ARG A 1 202 ? -29.792 -3.231 45.055 1.00 98.44 202 ARG A CA 1
ATOM 1514 C C . ARG A 1 202 ? -31.219 -2.749 45.305 1.00 98.44 202 ARG A C 1
ATOM 1516 O O . ARG A 1 202 ? -31.606 -2.555 46.454 1.00 98.44 202 ARG A O 1
ATOM 1523 N N . THR A 1 203 ? -31.991 -2.539 44.244 1.00 98.44 203 THR A N 1
ATOM 1524 C CA . THR A 1 203 ? -33.391 -2.104 44.341 1.00 98.44 203 THR A CA 1
ATOM 1525 C C . THR A 1 203 ? -34.266 -3.214 44.912 1.00 98.44 203 THR A C 1
ATOM 1527 O O . THR A 1 203 ? -35.068 -2.964 45.809 1.00 98.44 203 THR A O 1
ATOM 1530 N N . GLU A 1 204 ? -34.067 -4.447 44.457 1.00 98.38 204 GLU A N 1
ATOM 1531 C CA . GLU A 1 204 ? -34.736 -5.626 44.998 1.00 98.38 204 GLU A CA 1
ATOM 1532 C C . GLU A 1 204 ? -34.396 -5.843 46.476 1.00 98.38 204 GLU A C 1
ATOM 1534 O O . GLU A 1 204 ? -35.300 -5.965 47.297 1.00 98.38 204 GLU A O 1
ATOM 1539 N N . LEU A 1 205 ? -33.115 -5.759 46.852 1.00 98.31 205 LEU A N 1
ATOM 1540 C CA . LEU A 1 205 ? -32.694 -5.853 48.253 1.00 98.31 205 LEU A CA 1
ATOM 1541 C C . LEU A 1 205 ? -33.344 -4.777 49.134 1.00 98.31 205 LEU A C 1
ATOM 1543 O O . LEU A 1 205 ? -33.747 -5.073 50.256 1.00 98.31 205 LEU A O 1
ATOM 1547 N N . LYS A 1 206 ? -33.504 -3.543 48.635 1.00 98.38 206 LYS A N 1
ATOM 1548 C CA . LYS A 1 206 ? -34.238 -2.487 49.354 1.00 98.38 206 LYS A CA 1
ATOM 1549 C C . LYS A 1 206 ? -35.717 -2.833 49.532 1.00 98.38 206 LYS A C 1
ATOM 1551 O O . LYS A 1 206 ? -36.251 -2.599 50.611 1.00 98.38 206 LYS A O 1
ATOM 1556 N N . ARG A 1 207 ? -36.367 -3.402 48.510 1.00 98.50 207 ARG A N 1
ATOM 1557 C CA . ARG A 1 207 ? -37.767 -3.857 48.598 1.00 98.50 207 ARG A CA 1
ATOM 1558 C C . ARG A 1 207 ? -37.924 -4.989 49.608 1.00 98.50 207 ARG A C 1
ATOM 1560 O O . ARG A 1 207 ? -38.810 -4.919 50.450 1.00 98.50 207 ARG A O 1
ATOM 1567 N N . VAL A 1 208 ? -37.035 -5.982 49.578 1.00 98.38 208 VAL A N 1
ATOM 1568 C CA . VAL A 1 208 ? -37.022 -7.086 50.551 1.00 98.38 208 VAL A CA 1
ATOM 1569 C C . VAL A 1 208 ? -36.784 -6.558 51.966 1.00 98.38 208 VAL A C 1
ATOM 1571 O O . VAL A 1 208 ? -37.492 -6.947 52.889 1.00 98.38 208 VAL A O 1
ATOM 1574 N N . ALA A 1 209 ? -35.839 -5.631 52.146 1.00 97.94 209 ALA A N 1
ATOM 1575 C CA . ALA A 1 209 ? -35.582 -5.012 53.444 1.00 97.94 209 ALA A CA 1
ATOM 1576 C C . ALA A 1 209 ? -36.786 -4.204 53.958 1.00 97.94 209 ALA A C 1
ATOM 1578 O O . ALA A 1 209 ? -37.071 -4.251 55.152 1.00 97.94 209 ALA A O 1
ATOM 1579 N N . ALA A 1 210 ? -37.501 -3.491 53.082 1.00 97.62 210 ALA A N 1
ATOM 1580 C CA . ALA A 1 210 ? -38.728 -2.780 53.438 1.00 97.62 210 ALA A CA 1
ATOM 1581 C C . ALA A 1 210 ? -39.843 -3.753 53.853 1.00 97.62 210 ALA A C 1
ATOM 1583 O O . ALA A 1 210 ? -40.388 -3.611 54.943 1.00 97.62 210 ALA A O 1
ATOM 1584 N N . ALA A 1 211 ? -40.093 -4.801 53.061 1.00 97.88 211 ALA A N 1
ATOM 1585 C CA . ALA A 1 211 ? -41.075 -5.834 53.391 1.00 97.88 211 ALA A CA 1
ATOM 1586 C C . ALA A 1 211 ? -40.734 -6.569 54.700 1.00 97.88 211 ALA A C 1
ATOM 1588 O O . ALA A 1 211 ? -41.617 -6.918 55.477 1.00 97.88 211 ALA A O 1
ATOM 1589 N N . ALA A 1 212 ? -39.447 -6.792 54.981 1.00 98.00 212 ALA A N 1
ATOM 1590 C CA . ALA A 1 212 ? -39.008 -7.381 56.242 1.00 98.00 212 ALA A CA 1
ATOM 1591 C C . ALA A 1 212 ? -39.268 -6.458 57.445 1.00 98.00 212 ALA A C 1
ATOM 1593 O O . ALA A 1 212 ? -39.579 -6.961 58.521 1.00 98.00 212 ALA A O 1
ATOM 1594 N N . ARG A 1 213 ? -39.149 -5.132 57.280 1.00 97.88 213 ARG A N 1
ATOM 1595 C CA . ARG A 1 213 ? -39.500 -4.156 58.327 1.00 97.88 213 ARG A CA 1
ATOM 1596 C C . ARG A 1 213 ? -41.004 -4.124 58.571 1.00 97.88 213 ARG A C 1
ATOM 1598 O O . ARG A 1 213 ? -41.406 -4.247 59.716 1.00 97.88 213 ARG A O 1
ATOM 1605 N N . GLU A 1 214 ? -41.803 -4.069 57.510 1.00 98.19 214 GLU A N 1
ATOM 1606 C CA . GLU A 1 214 ? -43.269 -4.104 57.595 1.00 98.19 214 GLU A CA 1
ATOM 1607 C C . GLU A 1 214 ? -43.764 -5.382 58.289 1.00 98.19 214 GLU A C 1
ATOM 1609 O O . GLU A 1 214 ? -44.601 -5.329 59.180 1.00 98.19 214 GLU A O 1
ATOM 1614 N N . ARG A 1 215 ? -43.178 -6.544 57.968 1.00 97.88 215 ARG A N 1
ATOM 1615 C CA . ARG A 1 215 ? -43.497 -7.802 58.664 1.00 97.88 215 ARG A CA 1
ATOM 1616 C C . ARG A 1 215 ? -43.103 -7.799 60.141 1.00 97.88 215 ARG A C 1
ATOM 1618 O O . ARG A 1 215 ? -43.755 -8.476 60.928 1.00 97.88 215 ARG A O 1
ATOM 1625 N N . ARG A 1 216 ? -42.026 -7.100 60.520 1.00 98.00 216 ARG A N 1
ATOM 1626 C CA . ARG A 1 216 ? -41.639 -6.953 61.933 1.00 98.00 216 ARG A CA 1
ATOM 1627 C C . ARG A 1 216 ? -42.629 -6.069 62.679 1.00 98.00 216 ARG A C 1
ATOM 1629 O O . ARG A 1 216 ? -43.072 -6.475 63.741 1.00 98.00 216 ARG A O 1
ATOM 1636 N N . GLU A 1 217 ? -43.013 -4.941 62.090 1.00 97.81 217 GLU A N 1
ATOM 1637 C CA . GLU A 1 217 ? -44.039 -4.042 62.632 1.00 97.81 217 GLU A CA 1
ATOM 1638 C C . GLU A 1 217 ? -45.374 -4.782 62.817 1.00 97.81 217 GLU A C 1
ATOM 1640 O O . GLU A 1 217 ? -45.902 -4.827 63.921 1.00 97.81 217 GLU A O 1
ATOM 1645 N N . GLN A 1 218 ? -45.833 -5.522 61.800 1.00 97.69 218 GLN A N 1
ATOM 1646 C CA . GLN A 1 218 ? -47.026 -6.374 61.908 1.00 97.69 218 GLN A CA 1
ATOM 1647 C C . GLN A 1 218 ? -46.906 -7.438 63.013 1.00 97.69 218 GLN A C 1
ATOM 1649 O O . GLN A 1 218 ? -47.881 -7.730 63.702 1.00 97.69 218 GLN A O 1
ATOM 1654 N N . ALA A 1 219 ? -45.730 -8.050 63.189 1.00 97.25 219 ALA A N 1
ATOM 1655 C CA . ALA A 1 219 ? -45.514 -9.033 64.250 1.00 97.25 219 ALA A CA 1
ATOM 1656 C C . ALA A 1 219 ? -45.535 -8.391 65.649 1.00 97.25 219 ALA A C 1
ATOM 1658 O O . ALA A 1 219 ? -46.071 -8.992 66.582 1.00 97.25 219 ALA A O 1
ATOM 1659 N N . GLU A 1 220 ? -44.986 -7.183 65.794 1.00 97.50 220 GLU A N 1
ATOM 1660 C CA . GLU A 1 220 ? -45.045 -6.387 67.025 1.00 97.50 220 GLU A CA 1
ATOM 1661 C C . GLU A 1 220 ? -46.489 -5.975 67.350 1.00 97.50 220 GLU A C 1
ATOM 1663 O O . GLU A 1 220 ? -46.920 -6.146 68.492 1.00 97.50 220 GLU A O 1
ATOM 1668 N N . ASP A 1 221 ? -47.270 -5.555 66.351 1.00 97.56 221 ASP A N 1
ATOM 1669 C CA . ASP A 1 221 ? -48.695 -5.236 66.499 1.00 97.56 221 ASP A CA 1
ATOM 1670 C C . ASP A 1 221 ? -49.517 -6.455 66.938 1.00 97.56 221 ASP A C 1
ATOM 1672 O O . ASP A 1 221 ? -50.321 -6.374 67.870 1.00 97.56 221 ASP A O 1
ATOM 1676 N N . VAL A 1 222 ? -49.292 -7.618 66.314 1.00 97.81 222 VAL A N 1
ATOM 1677 C CA . VAL A 1 222 ? -49.955 -8.876 66.699 1.00 97.81 222 VAL A CA 1
ATOM 1678 C C . VAL A 1 222 ? -49.560 -9.290 68.117 1.00 97.81 222 VAL A C 1
ATOM 1680 O O . VAL A 1 222 ? -50.423 -9.703 68.894 1.00 97.81 222 VAL A O 1
ATOM 1683 N N . ALA A 1 223 ? -48.284 -9.155 68.492 1.00 96.81 223 ALA A N 1
ATOM 1684 C CA . ALA A 1 223 ? -47.825 -9.441 69.849 1.00 96.81 223 ALA A CA 1
ATOM 1685 C C . ALA A 1 223 ? -48.454 -8.485 70.879 1.00 96.81 223 ALA A C 1
ATOM 1687 O O . ALA A 1 223 ? -48.887 -8.927 71.946 1.00 96.81 223 ALA A O 1
ATOM 1688 N N . ALA A 1 224 ? -48.568 -7.194 70.555 1.00 95.75 224 ALA A N 1
ATOM 1689 C CA . ALA A 1 224 ? -49.223 -6.199 71.399 1.00 95.75 224 ALA A CA 1
ATOM 1690 C C . ALA A 1 224 ? -50.726 -6.484 71.560 1.00 95.75 224 ALA A C 1
ATOM 1692 O O . ALA A 1 224 ? -51.241 -6.436 72.683 1.00 95.75 224 ALA A O 1
ATOM 1693 N N . ALA A 1 225 ? -51.413 -6.844 70.471 1.00 96.06 225 ALA A N 1
ATOM 1694 C CA . ALA A 1 225 ? -52.814 -7.252 70.489 1.00 96.06 225 ALA A CA 1
ATOM 1695 C C . ALA A 1 225 ? -53.019 -8.514 71.340 1.00 96.06 225 ALA A C 1
ATOM 1697 O O . ALA A 1 225 ? -53.861 -8.517 72.236 1.00 96.06 225 ALA A O 1
ATOM 1698 N N . ALA A 1 226 ? -52.192 -9.547 71.148 1.00 96.19 226 ALA A N 1
ATOM 1699 C CA . ALA A 1 226 ? -52.234 -10.768 71.950 1.00 96.19 226 ALA A CA 1
ATOM 1700 C C . ALA A 1 226 ? -51.992 -10.485 73.443 1.00 96.19 226 ALA A C 1
ATOM 1702 O O . ALA A 1 226 ? -52.714 -11.001 74.298 1.00 96.19 226 ALA A O 1
ATOM 1703 N N . ALA A 1 227 ? -51.035 -9.613 73.776 1.00 96.00 227 ALA A N 1
ATOM 1704 C CA . ALA A 1 227 ? -50.780 -9.191 75.152 1.00 96.00 227 ALA A CA 1
ATOM 1705 C C . ALA A 1 227 ? -51.951 -8.390 75.753 1.00 96.00 227 ALA A C 1
ATOM 1707 O O . ALA A 1 227 ? -52.220 -8.492 76.953 1.00 96.00 227 ALA A O 1
ATOM 1708 N N . ALA A 1 228 ? -52.659 -7.585 74.955 1.00 95.00 228 ALA A N 1
ATOM 1709 C CA . ALA A 1 228 ? -53.872 -6.892 75.386 1.00 95.00 228 ALA A CA 1
ATOM 1710 C C . ALA A 1 228 ? -55.024 -7.877 75.642 1.00 95.00 228 ALA A C 1
ATOM 1712 O O . ALA A 1 228 ? -55.650 -7.807 76.700 1.00 95.00 228 ALA A O 1
ATOM 1713 N N . THR A 1 229 ? -55.252 -8.842 74.744 1.00 96.56 229 THR A N 1
ATOM 1714 C CA . THR A 1 229 ? -56.252 -9.906 74.929 1.00 96.56 229 THR A CA 1
ATOM 1715 C C . THR A 1 229 ? -55.946 -10.749 76.163 1.00 96.56 229 THR A C 1
ATOM 1717 O O . THR A 1 229 ? -56.838 -10.980 76.974 1.00 96.56 229 THR A O 1
ATOM 1720 N N . HIS A 1 230 ? -54.686 -11.148 76.362 1.00 96.38 230 HIS A N 1
ATOM 1721 C CA . HIS A 1 230 ? -54.268 -11.890 77.551 1.00 96.38 230 HIS A CA 1
ATOM 1722 C C . HIS A 1 230 ? -54.525 -11.087 78.834 1.00 96.38 230 HIS A C 1
ATOM 1724 O O . HIS A 1 230 ? -55.099 -11.614 79.783 1.00 96.38 230 HIS A O 1
ATOM 1730 N N . ARG A 1 231 ? -54.173 -9.791 78.865 1.00 96.25 231 ARG A N 1
ATOM 1731 C CA . ARG A 1 231 ? -54.490 -8.905 80.002 1.00 96.25 231 ARG A CA 1
ATOM 1732 C C . ARG A 1 231 ? -55.997 -8.794 80.251 1.00 96.25 231 ARG A C 1
ATOM 1734 O O . ARG A 1 231 ? -56.411 -8.841 81.406 1.00 96.25 231 ARG A O 1
ATOM 1741 N N . GLY A 1 232 ? -56.806 -8.691 79.196 1.00 96.06 232 GLY A N 1
ATOM 1742 C CA . GLY A 1 232 ? -58.268 -8.667 79.292 1.00 96.06 232 GLY A CA 1
ATOM 1743 C C . GLY A 1 232 ? -58.854 -9.963 79.861 1.00 96.06 232 GLY A C 1
ATOM 1744 O O . GLY A 1 232 ? -59.686 -9.908 80.763 1.00 96.06 232 GLY A O 1
ATOM 1745 N N . LEU A 1 233 ? -58.376 -11.122 79.397 1.00 97.25 233 LEU A N 1
ATOM 1746 C CA . LEU A 1 233 ? -58.789 -12.436 79.903 1.00 97.25 233 LEU A CA 1
ATOM 1747 C C . LEU A 1 233 ? -58.409 -12.631 81.376 1.00 97.25 233 LEU A C 1
ATOM 1749 O O . LEU A 1 233 ? -59.242 -13.064 82.166 1.00 97.25 233 LEU A O 1
ATOM 1753 N N . VAL A 1 234 ? -57.181 -12.269 81.764 1.00 96.50 234 VAL A N 1
ATOM 1754 C CA . VAL A 1 234 ? -56.742 -12.333 83.169 1.00 96.50 234 VAL A CA 1
ATOM 1755 C C . VAL A 1 234 ? -57.596 -11.417 84.048 1.00 96.50 234 VAL A C 1
ATOM 1757 O O . VAL A 1 234 ? -58.038 -11.841 85.110 1.00 96.50 234 VAL A O 1
ATOM 1760 N N . ALA A 1 235 ? -57.881 -10.187 83.607 1.00 94.44 235 ALA A N 1
ATOM 1761 C CA . ALA A 1 235 ? -58.739 -9.267 84.354 1.00 94.44 235 ALA A CA 1
ATOM 1762 C C . ALA A 1 235 ? -60.170 -9.807 84.527 1.00 94.44 235 ALA A C 1
ATOM 1764 O O . ALA A 1 235 ? -60.738 -9.672 85.610 1.00 94.44 235 ALA A O 1
ATOM 1765 N N . ALA A 1 236 ? -60.735 -10.446 83.496 1.00 94.44 236 ALA A N 1
ATOM 1766 C CA . ALA A 1 236 ? -62.049 -11.083 83.570 1.00 94.44 236 ALA A CA 1
ATOM 1767 C C . ALA A 1 236 ? -62.066 -12.250 84.571 1.00 94.44 236 ALA A C 1
ATOM 1769 O O . ALA A 1 236 ? -62.921 -12.278 85.452 1.00 94.44 236 ALA A O 1
ATOM 1770 N N . LEU A 1 237 ? -61.076 -13.150 84.503 1.00 96.94 237 LEU A N 1
ATOM 1771 C CA . LEU A 1 237 ? -60.939 -14.267 85.446 1.00 96.94 237 LEU A CA 1
ATOM 1772 C C . LEU A 1 237 ? -60.790 -13.788 86.896 1.00 96.94 237 LEU A C 1
ATOM 1774 O O . LEU A 1 237 ? -61.437 -14.324 87.792 1.00 96.94 237 LEU A O 1
ATOM 1778 N N . VAL A 1 238 ? -59.971 -12.757 87.136 1.00 95.81 238 VAL A N 1
ATOM 1779 C CA . VAL A 1 238 ? -59.820 -12.156 88.471 1.00 95.81 238 VAL A CA 1
ATOM 1780 C C . VAL A 1 238 ? -61.135 -11.532 88.941 1.00 95.81 238 VAL A C 1
ATOM 1782 O O . VAL A 1 238 ? -61.506 -11.698 90.100 1.00 95.81 238 VAL A O 1
ATOM 1785 N N . ALA A 1 239 ? -61.861 -10.832 88.066 1.00 93.38 239 ALA A N 1
ATOM 1786 C CA . ALA A 1 239 ? -63.146 -10.234 88.418 1.00 93.38 239 ALA A CA 1
ATOM 1787 C C . ALA A 1 239 ? -64.201 -11.285 88.791 1.00 93.38 239 ALA A C 1
ATOM 1789 O O . ALA A 1 239 ? -64.960 -11.059 89.733 1.00 93.38 239 ALA A O 1
ATOM 1790 N N . ASP A 1 240 ? -64.244 -12.417 88.085 1.00 95.38 240 ASP A N 1
ATOM 1791 C CA . ASP A 1 240 ? -65.144 -13.524 88.414 1.00 95.38 240 ASP A CA 1
ATOM 1792 C C . ASP A 1 240 ? -64.744 -14.196 89.735 1.00 95.38 240 ASP A C 1
ATOM 1794 O O . ASP A 1 240 ? -65.600 -14.348 90.604 1.00 95.38 240 ASP A O 1
ATOM 1798 N N . TYR A 1 241 ? -63.450 -14.459 89.960 1.00 95.56 241 TYR A N 1
ATOM 1799 C CA . TYR A 1 241 ? -62.946 -14.978 91.240 1.00 95.56 241 TYR A CA 1
ATOM 1800 C C . TYR A 1 241 ? -63.339 -14.082 92.429 1.00 95.56 241 TYR A C 1
ATOM 1802 O O . TYR A 1 241 ? -63.894 -14.550 93.420 1.00 95.56 241 TYR A O 1
ATOM 1810 N N . VAL A 1 242 ? -63.121 -12.765 92.316 1.00 94.44 242 VAL A N 1
ATOM 1811 C CA . VAL A 1 242 ? -63.501 -11.791 93.358 1.00 94.44 242 VAL A CA 1
ATOM 1812 C C . VAL A 1 242 ? -65.019 -11.741 93.573 1.00 94.44 242 VAL A C 1
ATOM 1814 O O . VAL A 1 242 ? -65.476 -11.429 94.673 1.00 94.44 242 VAL A O 1
ATOM 1817 N N . ARG A 1 243 ? -65.819 -12.001 92.532 1.00 94.12 243 ARG A N 1
ATOM 1818 C CA . ARG A 1 243 ? -67.285 -12.015 92.625 1.00 94.12 243 ARG A CA 1
ATOM 1819 C C . ARG A 1 243 ? -67.791 -13.269 93.339 1.00 94.12 243 ARG A C 1
ATOM 1821 O O . ARG A 1 243 ? -68.749 -13.151 94.099 1.00 94.12 243 ARG A O 1
ATOM 1828 N N . ASP A 1 244 ? -67.155 -14.416 93.116 1.00 93.12 244 ASP A N 1
ATOM 1829 C CA . ASP A 1 244 ? -67.489 -15.678 93.783 1.00 93.12 244 ASP A CA 1
ATOM 1830 C C . ASP A 1 244 ? -67.094 -15.672 95.266 1.00 93.12 244 ASP A C 1
ATOM 1832 O O . ASP A 1 244 ? -67.886 -16.103 96.093 1.00 93.12 244 ASP A O 1
ATOM 1836 N N . GLU A 1 245 ? -65.958 -15.069 95.636 1.00 90.38 245 GLU A N 1
ATOM 1837 C CA . GLU A 1 245 ? -65.549 -14.867 97.045 1.00 90.38 245 GLU A CA 1
ATOM 1838 C C . GLU A 1 245 ? -66.525 -13.994 97.863 1.00 90.38 245 GLU A C 1
ATOM 1840 O O . GLU A 1 245 ? -66.476 -13.976 99.091 1.00 90.38 245 GLU A O 1
ATOM 1845 N N . LYS A 1 246 ? -67.402 -13.227 97.202 1.00 81.69 246 LYS A N 1
ATOM 1846 C CA . LYS A 1 246 ? -68.370 -12.326 97.855 1.00 81.69 246 LYS A CA 1
ATOM 1847 C C . LYS A 1 246 ? -69.793 -12.885 97.955 1.00 81.69 246 LYS A C 1
ATOM 1849 O O . LYS A 1 246 ? -70.670 -12.159 98.428 1.00 81.69 246 LYS A O 1
ATOM 1854 N N . LYS A 1 247 ? -70.041 -14.106 97.485 1.00 66.69 247 LYS A N 1
ATOM 1855 C CA . LYS A 1 247 ? -71.331 -14.803 97.607 1.00 66.69 247 LYS A CA 1
ATOM 1856 C C . LYS A 1 247 ? -71.268 -15.860 98.697 1.00 66.69 247 LYS A C 1
ATOM 1858 O O . LYS A 1 247 ? -72.314 -16.034 99.356 1.00 66.69 247 LYS A O 1
#

Organism: NCBI:txid236787

Sequence (247 aa):
SSSGPQPRSAASPPRRRSSPPRSPPPPPPRCYAAHSPTKCRGCRAQRFNYRNKVPHTCSLGKPMYMGCAACEYANRGGVGTAGNRHSCPRGRRPSAAGPPPPSPTQQAAADRAAAAQRQRAADAERAAARAAEQAAAHAARQRQDAETRRRADRAAAAAAVAAEQERERIARLREEQARATADARLREEEARATAEADRRRRTELKRVAAAARERREQAEDVAAAAAATHRGLVAALVADYVRDEKK